Protein AF-A0A944C482-F1 (afdb_monomer_lite)

Sequence (317 aa):
MDSELNNENGLTSPEGTTEHTPKKRKTALVVGIIVVVVLLLIGGGAGFVVLKNSQNEGEQELFESLEGNENPEDYQAFLEKYPDGDYAPLVQKKLQALQDALEDWNRIALSERASDFEKFKELHPDYAGFAHRCDLKIDSLDFVTAQKAGTPEAFAAYLQKHPEGRYASEASIAESTVKEAEVTPELKEEIIGVLNTFFSGFQERDQEMICSNITPNMTRFLGQTNVSKAKVLSTIEGMFTEDIEAVRFVVGRDAEVECVPAAEKAEGEKEYKVTFTVDQYIERNNEGKTFSTYKGEAFLTAAMLIRSLTMQELSRK

Structure (mmCIF, N/CA/C/O backbone):
data_AF-A0A944C482-F1
#
_entry.id   AF-A0A944C482-F1
#
loop_
_atom_site.group_PDB
_atom_site.id
_atom_site.type_symbol
_atom_site.label_atom_id
_atom_site.label_alt_id
_atom_site.label_comp_id
_atom_site.label_asym_id
_atom_site.label_entity_id
_atom_site.label_seq_id
_atom_site.pdbx_PDB_ins_code
_atom_site.Cartn_x
_atom_site.Cartn_y
_atom_site.Cartn_z
_atom_site.occupancy
_atom_site.B_iso_or_equiv
_atom_site.auth_seq_id
_atom_site.auth_comp_id
_atom_site.auth_asym_id
_atom_site.auth_atom_id
_atom_site.pdbx_PDB_model_num
ATOM 1 N N . MET A 1 1 ? 76.068 26.015 0.176 1.00 38.31 1 MET A N 1
ATOM 2 C CA . MET A 1 1 ? 77.090 25.133 -0.400 1.00 38.31 1 MET A CA 1
ATOM 3 C C . MET A 1 1 ? 76.557 24.558 -1.687 1.00 38.31 1 MET A C 1
ATOM 5 O O . MET A 1 1 ? 75.953 23.499 -1.664 1.00 38.31 1 MET A O 1
ATOM 9 N N . ASP A 1 2 ? 76.685 25.174 -2.843 1.00 35.16 2 ASP A N 1
ATOM 10 C CA . ASP A 1 2 ? 77.104 26.501 -3.309 1.00 35.16 2 ASP A CA 1
ATOM 11 C C . ASP A 1 2 ? 76.865 26.385 -4.831 1.00 35.16 2 ASP A C 1
ATOM 13 O O . ASP A 1 2 ? 76.999 25.295 -5.387 1.00 35.16 2 ASP A O 1
ATOM 17 N N . SER A 1 3 ? 76.196 27.362 -5.441 1.00 30.45 3 SER A N 1
ATOM 18 C CA . SER A 1 3 ? 76.851 28.312 -6.358 1.00 30.45 3 SER A CA 1
ATOM 19 C C . SER A 1 3 ? 77.237 27.653 -7.689 1.00 30.45 3 SER A C 1
ATOM 21 O O . SER A 1 3 ? 78.027 26.723 -7.731 1.00 30.45 3 SER A O 1
ATOM 23 N N . GLU A 1 4 ? 76.591 27.993 -8.800 1.00 33.84 4 GLU A N 1
ATOM 24 C CA . GLU A 1 4 ? 76.957 29.088 -9.724 1.00 33.84 4 GLU A CA 1
ATOM 25 C C . GLU A 1 4 ? 77.261 28.417 -11.081 1.00 33.84 4 GLU A C 1
ATOM 27 O O . GLU A 1 4 ? 77.914 27.384 -11.133 1.00 33.84 4 GLU A O 1
ATOM 32 N N . LEU A 1 5 ? 76.514 28.728 -12.144 1.00 30.61 5 LEU A N 1
ATOM 33 C CA . LEU A 1 5 ? 76.733 29.829 -13.093 1.00 30.61 5 LEU A CA 1
ATOM 34 C C . LEU A 1 5 ? 77.987 29.679 -13.971 1.00 30.61 5 LEU A C 1
ATOM 36 O O . LEU A 1 5 ? 79.067 29.338 -13.508 1.00 30.61 5 LEU A O 1
ATOM 40 N N . ASN A 1 6 ? 77.785 30.113 -15.221 1.00 29.75 6 ASN A N 1
ATOM 41 C CA . ASN A 1 6 ? 78.760 30.486 -16.252 1.00 29.75 6 ASN A CA 1
ATOM 42 C C . ASN A 1 6 ? 79.252 29.329 -17.147 1.00 29.75 6 ASN A C 1
ATOM 44 O O . ASN A 1 6 ? 79.939 28.423 -16.698 1.00 29.75 6 ASN A O 1
ATOM 48 N N . ASN A 1 7 ? 78.819 29.193 -18.409 1.00 33.75 7 ASN A N 1
ATOM 49 C CA . ASN A 1 7 ? 78.979 30.094 -19.565 1.00 33.75 7 ASN A CA 1
ATOM 50 C C . ASN A 1 7 ? 80.415 30.607 -19.720 1.00 33.75 7 ASN A C 1
ATOM 52 O O . ASN A 1 7 ? 80.848 31.387 -18.891 1.00 33.75 7 ASN A O 1
ATOM 56 N N . GLU A 1 8 ? 81.096 30.229 -20.805 1.00 31.11 8 GLU A N 1
ATOM 57 C CA . GLU A 1 8 ? 81.840 31.168 -21.655 1.00 31.11 8 GLU A CA 1
ATOM 58 C C . GLU A 1 8 ? 82.369 30.487 -22.933 1.00 31.11 8 GLU A C 1
ATOM 60 O O . GLU A 1 8 ? 83.049 29.467 -22.889 1.00 31.11 8 GLU A O 1
ATOM 65 N N . ASN A 1 9 ? 81.988 31.085 -24.067 1.00 29.03 9 ASN A N 1
ATOM 66 C CA . ASN A 1 9 ? 82.816 31.548 -25.190 1.00 29.03 9 ASN A CA 1
ATOM 67 C C . ASN A 1 9 ? 84.025 30.723 -25.674 1.00 29.03 9 ASN A C 1
ATOM 69 O O . ASN A 1 9 ? 84.955 30.432 -24.931 1.00 29.03 9 ASN A O 1
ATOM 73 N N . GLY A 1 10 ? 84.123 30.557 -27.000 1.00 27.75 10 GLY A N 1
ATOM 74 C CA . GLY A 1 10 ? 85.387 30.178 -27.641 1.00 27.75 10 GLY A CA 1
ATOM 75 C C . GLY A 1 10 ? 85.328 30.002 -29.157 1.00 27.75 10 GLY A C 1
ATOM 76 O O . GLY A 1 10 ? 85.277 28.884 -29.651 1.00 27.75 10 GLY A O 1
ATOM 77 N N . LEU A 1 11 ? 85.349 31.122 -29.880 1.00 28.94 11 LEU A N 1
ATOM 78 C CA . LEU A 1 11 ? 85.574 31.258 -31.325 1.00 28.94 11 LEU A CA 1
ATOM 79 C C . LEU A 1 11 ? 86.992 30.790 -31.724 1.00 28.94 11 LEU A C 1
ATOM 81 O O . LEU A 1 11 ? 87.933 31.215 -31.063 1.00 28.94 11 LEU A O 1
ATOM 85 N N . THR A 1 12 ? 87.169 30.112 -32.868 1.00 31.92 12 THR A N 1
ATOM 86 C CA . THR A 1 12 ? 88.339 30.312 -33.759 1.00 31.92 12 THR A CA 1
ATOM 87 C C . THR A 1 12 ? 88.016 29.997 -35.232 1.00 31.92 12 THR A C 1
ATOM 89 O O . THR A 1 12 ? 87.652 28.881 -35.594 1.00 31.92 12 THR A O 1
ATOM 92 N N . SER A 1 13 ? 88.186 31.014 -36.087 1.00 30.33 13 SER A N 1
ATOM 93 C CA . SER A 1 13 ? 88.554 30.892 -37.514 1.00 30.33 13 SER A CA 1
ATOM 94 C C . SER A 1 13 ? 90.076 30.678 -37.647 1.00 30.33 13 SER A C 1
ATOM 96 O O . SER A 1 13 ? 90.786 30.779 -36.643 1.00 30.33 13 SER A O 1
ATOM 98 N N . PRO A 1 14 ? 90.602 30.402 -38.857 1.00 40.03 14 PRO A N 1
ATOM 99 C CA . PRO A 1 14 ? 91.193 31.480 -39.685 1.00 40.03 14 PRO A CA 1
ATOM 100 C C . PRO A 1 14 ? 90.763 31.381 -41.172 1.00 40.03 14 PRO A C 1
ATOM 102 O O . PRO A 1 14 ? 90.563 30.291 -41.695 1.00 40.03 14 PRO A O 1
ATOM 105 N N . GLU A 1 15 ? 90.327 32.473 -41.810 1.00 28.25 15 GLU A N 1
ATOM 106 C CA . GLU A 1 15 ? 91.095 33.458 -42.618 1.00 28.25 15 GLU A CA 1
ATOM 107 C C . GLU A 1 15 ? 91.590 32.980 -44.003 1.00 28.25 15 GLU A C 1
ATOM 109 O O . GLU A 1 15 ? 92.273 31.968 -44.121 1.00 28.25 15 GLU A O 1
ATOM 114 N N . GLY A 1 16 ? 91.270 33.769 -45.051 1.00 27.95 16 GLY A N 1
ATOM 115 C CA . GLY A 1 16 ? 91.735 33.555 -46.436 1.00 27.95 16 GLY A CA 1
ATOM 116 C C . GLY A 1 16 ? 91.038 34.347 -47.575 1.00 27.95 16 GLY A C 1
ATOM 117 O O . GLY A 1 16 ? 90.651 33.756 -48.571 1.00 27.95 16 GLY A O 1
ATOM 118 N N . THR A 1 17 ? 90.825 35.652 -47.382 1.00 28.86 17 THR A N 1
ATOM 119 C CA . THR A 1 17 ? 90.724 36.849 -48.275 1.00 28.86 17 THR A CA 1
ATOM 120 C C . THR A 1 17 ? 90.723 36.746 -49.842 1.00 28.86 17 THR A C 1
ATOM 122 O O . THR A 1 17 ? 91.716 36.329 -50.422 1.00 28.86 17 THR A O 1
ATOM 125 N N . THR A 1 18 ? 89.623 37.245 -50.475 1.00 28.48 18 THR A N 1
ATOM 126 C CA . THR A 1 18 ? 89.410 38.142 -51.686 1.00 28.48 18 THR A CA 1
ATOM 127 C C . THR A 1 18 ? 90.202 37.952 -53.018 1.00 28.48 18 THR A C 1
ATOM 129 O O . THR A 1 18 ? 91.372 37.620 -52.971 1.00 28.48 18 THR A O 1
ATOM 132 N N . GLU A 1 19 ? 89.763 38.254 -54.263 1.00 28.77 19 GLU A N 1
ATOM 133 C CA . GLU A 1 19 ? 88.623 38.991 -54.865 1.00 28.77 19 GLU A CA 1
ATOM 134 C C . GLU A 1 19 ? 88.557 38.827 -56.425 1.00 28.77 19 GLU A C 1
ATOM 136 O O . GLU A 1 19 ? 89.539 38.450 -57.059 1.00 28.77 19 GLU A O 1
ATOM 141 N N . HIS A 1 20 ? 87.423 39.266 -57.012 1.00 30.06 20 HIS A N 1
ATOM 142 C CA . HIS A 1 20 ? 87.161 39.803 -58.378 1.00 30.06 20 HIS A CA 1
ATOM 143 C C . HIS A 1 20 ? 86.673 38.937 -59.587 1.00 30.06 20 HIS A C 1
ATOM 145 O O . HIS A 1 20 ? 87.413 38.313 -60.337 1.00 30.06 20 HIS A O 1
ATOM 151 N N . THR A 1 21 ? 85.358 39.098 -59.817 1.00 32.09 21 THR A N 1
ATOM 152 C CA . THR A 1 21 ? 84.438 39.038 -60.994 1.00 32.09 21 THR A CA 1
ATOM 153 C C . THR A 1 21 ? 84.934 39.561 -62.374 1.00 32.09 21 THR A C 1
ATOM 155 O O . THR A 1 21 ? 85.864 40.363 -62.362 1.00 32.09 21 THR A O 1
ATOM 158 N N . PRO A 1 22 ? 84.274 39.275 -63.553 1.00 37.25 22 PRO A N 1
ATOM 159 C CA . PRO A 1 22 ? 82.852 39.640 -63.817 1.00 37.25 22 PRO A CA 1
ATOM 160 C C . PRO A 1 22 ? 81.949 38.827 -64.810 1.00 37.25 22 PRO A C 1
ATOM 162 O O . PRO A 1 22 ? 82.394 38.271 -65.802 1.00 37.25 22 PRO A O 1
ATOM 165 N N . LYS A 1 23 ? 80.619 38.999 -64.592 1.00 31.19 23 LYS A N 1
ATOM 166 C CA . LYS A 1 23 ? 79.469 39.212 -65.539 1.00 31.19 23 LYS A CA 1
ATOM 167 C C . LYS A 1 23 ? 78.579 38.057 -66.112 1.00 31.19 23 LYS A C 1
ATOM 169 O O . LYS A 1 23 ? 78.951 37.416 -67.079 1.00 31.19 23 LYS A O 1
ATOM 174 N N . LYS A 1 24 ? 77.289 38.083 -65.663 1.00 30.81 24 LYS A N 1
ATOM 175 C CA . LYS A 1 24 ? 75.948 37.913 -66.350 1.00 30.81 24 LYS A CA 1
ATOM 176 C C . LYS A 1 24 ? 75.587 36.551 -67.021 1.00 30.81 24 LYS A C 1
ATOM 178 O O . LYS A 1 24 ? 76.432 35.988 -67.681 1.00 30.81 24 LYS A O 1
ATOM 183 N N . ARG A 1 25 ? 74.349 35.993 -67.041 1.00 33.88 25 ARG A N 1
ATOM 184 C CA . ARG A 1 25 ? 72.942 36.365 -66.679 1.00 33.88 25 ARG A CA 1
ATOM 185 C C . ARG A 1 25 ? 72.037 35.076 -66.693 1.00 33.88 25 ARG A C 1
ATOM 187 O O . ARG A 1 25 ? 72.392 34.124 -67.371 1.00 33.88 25 ARG A O 1
ATOM 194 N N . LYS A 1 26 ? 70.885 35.072 -65.986 1.00 40.78 26 LYS A N 1
ATOM 195 C CA . LYS A 1 26 ? 69.822 34.010 -65.846 1.00 40.78 26 LYS A CA 1
ATOM 196 C C . LYS A 1 26 ? 69.075 33.710 -67.182 1.00 40.78 26 LYS A C 1
ATOM 198 O O . LYS A 1 26 ? 69.064 34.623 -68.000 1.00 40.78 26 LYS A O 1
ATOM 203 N N . TH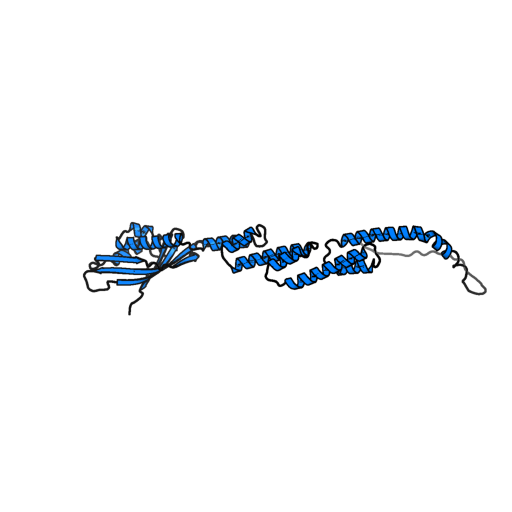R A 1 27 ? 68.499 32.532 -67.519 1.00 32.81 27 THR A N 1
ATOM 204 C CA . THR A 1 27 ? 67.296 31.774 -67.017 1.00 32.81 27 THR A CA 1
ATOM 205 C C . THR A 1 27 ? 67.150 30.453 -67.838 1.00 32.81 27 THR A C 1
ATOM 207 O O . THR A 1 27 ? 67.378 30.510 -69.039 1.00 32.81 27 THR A O 1
ATOM 210 N N . ALA A 1 28 ? 66.984 29.237 -67.289 1.00 37.00 28 ALA A N 1
ATOM 211 C CA . ALA A 1 28 ? 65.768 28.519 -66.828 1.00 37.00 28 ALA A CA 1
ATOM 212 C C . ALA A 1 28 ? 64.745 28.036 -67.906 1.00 37.00 28 ALA A C 1
ATOM 214 O O . ALA A 1 28 ? 64.202 28.857 -68.637 1.00 37.00 28 ALA A O 1
ATOM 215 N N . LEU A 1 29 ? 64.408 26.727 -67.826 1.00 39.75 29 LEU A N 1
ATOM 216 C CA . LEU A 1 29 ? 63.211 25.980 -68.303 1.00 39.75 29 LEU A CA 1
ATOM 217 C C . LEU A 1 29 ? 63.304 25.163 -69.629 1.00 39.75 29 LEU A C 1
ATOM 219 O O . LEU A 1 29 ? 63.869 25.634 -70.605 1.00 39.75 29 LEU A O 1
ATOM 223 N N . VAL A 1 30 ? 62.657 23.972 -69.645 1.00 42.62 30 VAL A N 1
ATOM 224 C CA . VAL A 1 30 ? 62.280 23.065 -70.784 1.00 42.62 30 VAL A CA 1
ATOM 225 C C . VAL A 1 30 ? 62.908 21.638 -70.867 1.00 4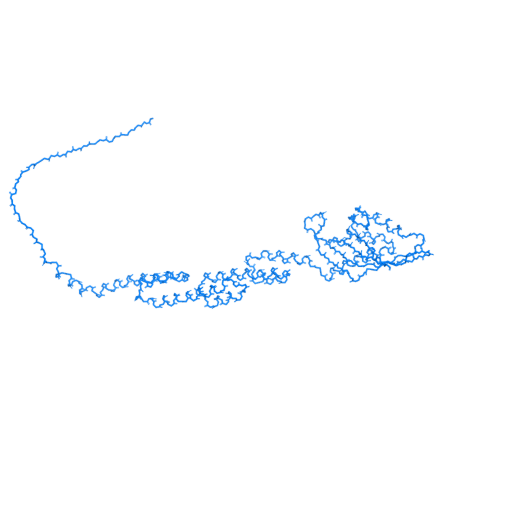2.62 30 VAL A C 1
ATOM 227 O O . VAL A 1 30 ? 62.926 21.038 -71.930 1.00 42.62 30 VAL A O 1
ATOM 230 N N . VAL A 1 31 ? 63.316 20.972 -69.771 1.00 41.03 31 VAL A N 1
ATOM 231 C CA . VAL A 1 31 ? 63.625 19.499 -69.833 1.00 41.03 31 VAL A CA 1
ATOM 232 C C . VAL A 1 31 ? 62.807 18.624 -68.858 1.00 41.03 31 VAL A C 1
ATOM 234 O O . VAL A 1 31 ? 62.871 17.401 -68.889 1.00 41.03 31 VAL A O 1
ATOM 237 N N . GLY A 1 32 ? 61.921 19.209 -68.051 1.00 43.03 32 GLY A N 1
ATOM 238 C CA . GLY A 1 32 ? 61.171 18.486 -67.010 1.00 43.03 32 GLY A CA 1
ATOM 239 C C . GLY A 1 32 ? 59.783 17.939 -67.379 1.00 43.03 32 GLY A C 1
ATOM 240 O O . GLY A 1 32 ? 58.952 17.883 -66.483 1.00 43.03 32 GLY A O 1
ATOM 241 N N . ILE A 1 33 ? 59.474 17.598 -68.642 1.00 45.56 33 ILE A N 1
ATOM 242 C CA . ILE A 1 33 ? 58.101 17.163 -69.027 1.00 45.56 33 ILE A CA 1
ATOM 243 C C . ILE A 1 33 ? 58.011 15.756 -69.660 1.00 45.56 33 ILE A C 1
ATOM 245 O O . ILE A 1 33 ? 56.928 15.183 -69.693 1.00 45.56 33 ILE A O 1
ATOM 249 N N . ILE A 1 34 ? 59.106 15.104 -70.070 1.00 42.94 34 ILE A N 1
ATOM 250 C CA . ILE A 1 34 ? 58.994 13.819 -70.808 1.00 42.94 34 ILE A CA 1
ATOM 251 C C . ILE A 1 34 ? 59.127 12.561 -69.917 1.00 42.94 34 ILE A C 1
ATOM 253 O O . ILE A 1 34 ? 58.683 11.486 -70.309 1.00 42.94 34 ILE A O 1
ATOM 257 N N . VAL A 1 35 ? 59.615 12.667 -68.674 1.00 42.31 35 VAL A N 1
ATOM 258 C CA . VAL A 1 35 ? 59.777 11.492 -67.777 1.00 42.31 35 VAL A CA 1
ATOM 259 C C . VAL A 1 35 ? 58.528 11.195 -66.925 1.00 42.31 35 VAL A C 1
ATOM 261 O O . VAL A 1 35 ? 58.342 10.068 -66.474 1.00 42.31 35 VAL A O 1
ATOM 264 N N . VAL A 1 36 ? 57.609 12.153 -66.765 1.00 44.81 36 VAL A N 1
ATOM 265 C CA . VAL A 1 36 ? 56.400 11.975 -65.931 1.00 44.81 36 VAL A CA 1
ATOM 266 C C . VAL A 1 36 ? 55.279 11.231 -66.673 1.00 44.81 36 VAL A C 1
ATOM 268 O O . VAL A 1 36 ? 54.527 10.487 -66.055 1.00 44.81 36 VAL A O 1
ATOM 271 N N . VAL A 1 37 ? 55.195 11.327 -68.004 1.00 47.72 37 VAL A N 1
ATOM 272 C CA . VAL A 1 37 ? 54.088 10.713 -68.769 1.00 47.72 37 VAL A CA 1
ATOM 273 C C . VAL A 1 37 ? 54.299 9.211 -69.028 1.00 47.72 37 VAL A C 1
ATOM 275 O O . VAL A 1 37 ? 53.329 8.468 -69.113 1.00 47.72 37 VAL A O 1
ATOM 278 N N . VAL A 1 38 ? 55.543 8.716 -69.067 1.00 44.72 38 VAL A N 1
ATOM 279 C CA . VAL A 1 38 ? 55.820 7.282 -69.315 1.00 44.72 38 VAL A CA 1
ATOM 280 C C . VAL A 1 38 ? 55.780 6.442 -68.025 1.00 44.72 38 VAL A C 1
ATOM 282 O O . VAL A 1 38 ? 55.405 5.273 -68.076 1.00 44.72 38 VAL A O 1
ATOM 285 N N . LEU A 1 39 ? 56.044 7.036 -66.852 1.00 40.38 39 LEU A N 1
ATOM 286 C CA . LEU A 1 39 ? 55.850 6.370 -65.550 1.00 40.38 39 LEU A CA 1
ATOM 287 C C . LEU A 1 39 ? 54.377 6.354 -65.092 1.00 40.38 39 LEU A C 1
ATOM 289 O O . LEU A 1 39 ? 53.975 5.432 -64.384 1.00 40.38 39 LEU A O 1
ATOM 293 N N . LEU A 1 40 ? 53.550 7.301 -65.554 1.00 46.34 40 LEU A N 1
ATOM 294 C CA . LEU A 1 40 ? 52.104 7.321 -65.285 1.00 46.34 40 LEU A CA 1
ATOM 295 C C . LEU A 1 40 ? 51.299 6.300 -66.111 1.00 46.34 40 LEU A C 1
ATOM 297 O O . LEU A 1 40 ? 50.198 5.937 -65.707 1.00 46.34 40 LEU A O 1
ATOM 301 N N . LEU A 1 41 ? 51.832 5.791 -67.229 1.00 45.03 41 LEU A N 1
ATOM 302 C CA . LEU A 1 41 ? 51.102 4.859 -68.105 1.00 45.03 41 LEU A CA 1
ATOM 303 C C . LEU A 1 41 ? 51.357 3.369 -67.815 1.00 45.03 41 LEU A C 1
ATOM 305 O O . LEU A 1 41 ? 50.570 2.535 -68.250 1.00 45.03 41 LEU A O 1
ATOM 309 N N . ILE A 1 42 ? 52.395 3.019 -67.047 1.00 43.31 42 ILE A N 1
ATOM 310 C CA . ILE A 1 42 ? 52.680 1.621 -66.651 1.00 43.31 42 ILE A CA 1
ATOM 311 C C . ILE A 1 42 ? 52.322 1.364 -65.169 1.00 43.31 42 ILE A C 1
ATOM 313 O O . ILE A 1 42 ? 52.015 0.235 -64.794 1.00 43.31 42 ILE A O 1
ATOM 317 N N . GLY A 1 43 ? 52.245 2.407 -64.330 1.00 41.91 43 GLY A N 1
ATOM 318 C CA . GLY A 1 43 ? 51.809 2.314 -62.926 1.00 41.91 43 GLY A CA 1
ATOM 319 C C . GLY A 1 43 ? 50.294 2.415 -62.682 1.00 41.91 43 GLY A C 1
ATOM 320 O O . GLY A 1 43 ? 49.853 2.228 -61.551 1.00 41.91 43 GLY A O 1
ATOM 321 N N . GLY A 1 44 ? 49.484 2.697 -63.709 1.00 40.03 44 GLY A N 1
ATOM 322 C CA . GLY A 1 44 ? 48.049 2.984 -63.556 1.00 40.03 44 GLY A CA 1
ATOM 323 C C . GLY A 1 44 ? 47.160 1.775 -63.237 1.00 40.03 44 GLY A C 1
ATOM 324 O O . GLY A 1 44 ? 46.091 1.950 -62.671 1.00 40.03 44 GLY A O 1
ATOM 325 N N . GLY A 1 45 ? 47.592 0.548 -63.549 1.00 41.69 45 GLY A N 1
ATOM 326 C CA . GLY A 1 45 ? 46.817 -0.669 -63.256 1.00 41.69 45 GLY A CA 1
ATOM 327 C C . GLY A 1 45 ? 47.118 -1.266 -61.878 1.00 41.69 45 GLY A C 1
ATOM 328 O O . GLY A 1 45 ? 46.206 -1.548 -61.111 1.00 41.69 45 GLY A O 1
ATOM 329 N N . ALA A 1 46 ? 48.398 -1.419 -61.528 1.00 38.69 46 ALA A N 1
ATOM 330 C CA . ALA A 1 46 ? 48.808 -2.014 -60.251 1.00 38.69 46 ALA A CA 1
ATOM 331 C C . ALA A 1 46 ? 48.822 -1.002 -59.089 1.00 38.69 46 ALA A C 1
ATOM 333 O O . ALA A 1 46 ? 48.511 -1.372 -57.962 1.00 38.69 46 ALA A O 1
ATOM 334 N N . GLY A 1 47 ? 49.118 0.279 -59.351 1.00 42.09 47 GLY A N 1
ATOM 335 C CA . GLY A 1 47 ? 49.018 1.349 -58.352 1.00 42.09 47 GLY A CA 1
ATOM 336 C C . GLY A 1 47 ? 47.571 1.685 -57.995 1.00 42.09 47 GLY A C 1
ATOM 337 O O . GLY A 1 47 ? 47.288 1.938 -56.831 1.00 42.09 47 GLY A O 1
ATOM 338 N N . PHE A 1 48 ? 46.646 1.593 -58.961 1.00 45.59 48 PHE A N 1
ATOM 339 C CA . PHE A 1 48 ? 45.209 1.654 -58.687 1.00 45.59 48 PHE A CA 1
ATOM 340 C C . PHE A 1 48 ? 44.773 0.478 -57.819 1.00 45.59 48 PHE A C 1
ATOM 342 O O . PHE A 1 48 ? 44.056 0.703 -56.866 1.00 45.59 48 PHE A O 1
ATOM 349 N N . VAL A 1 49 ? 45.255 -0.747 -58.061 1.00 44.66 49 VAL A N 1
ATOM 350 C CA . VAL A 1 49 ? 44.918 -1.906 -57.214 1.00 44.66 49 VAL A CA 1
ATOM 351 C C . VAL A 1 49 ? 45.523 -1.803 -55.809 1.00 44.66 49 VAL A C 1
ATOM 353 O O . VAL A 1 49 ? 44.849 -2.159 -54.859 1.00 44.66 49 VAL A O 1
ATOM 356 N N . VAL A 1 50 ? 46.739 -1.277 -55.627 1.00 45.75 50 VAL A N 1
ATOM 357 C CA . VAL A 1 50 ? 47.336 -1.121 -54.283 1.00 45.75 50 VAL A CA 1
ATOM 358 C C . VAL A 1 50 ? 46.739 0.070 -53.514 1.00 45.75 50 VAL A C 1
ATOM 360 O O . VAL A 1 50 ? 46.443 -0.079 -52.335 1.00 45.75 50 VAL A O 1
ATOM 363 N N . LEU A 1 51 ? 46.481 1.217 -54.161 1.00 50.00 51 LEU A N 1
ATOM 364 C CA . LEU A 1 51 ? 45.753 2.339 -53.539 1.00 50.00 51 LEU A CA 1
ATOM 365 C C . LEU A 1 51 ? 44.289 1.984 -53.259 1.00 50.00 51 LEU A C 1
ATOM 367 O O . LEU A 1 51 ? 43.787 2.337 -52.198 1.00 50.00 51 LEU A O 1
ATOM 371 N N . LYS A 1 52 ? 43.628 1.259 -54.169 1.00 53.38 52 LYS A N 1
ATOM 372 C CA . LYS A 1 52 ? 42.268 0.743 -53.979 1.00 53.38 52 LYS A CA 1
ATOM 373 C C . LYS A 1 52 ? 42.226 -0.327 -52.892 1.00 53.38 52 LYS A C 1
ATOM 375 O O . LYS A 1 52 ? 41.328 -0.287 -52.076 1.00 53.38 52 LYS A O 1
ATOM 380 N N . ASN A 1 53 ? 43.212 -1.222 -52.798 1.00 53.09 53 ASN A N 1
ATOM 381 C CA . ASN A 1 53 ? 43.258 -2.212 -51.718 1.00 53.09 53 ASN A CA 1
ATOM 382 C C . ASN A 1 53 ? 43.490 -1.559 -50.346 1.00 53.09 53 ASN A C 1
ATOM 384 O O . ASN A 1 53 ? 42.785 -1.903 -49.408 1.00 53.09 53 ASN A O 1
ATOM 388 N N . SER A 1 54 ? 44.398 -0.581 -50.220 1.00 56.19 54 SER A N 1
ATOM 389 C CA . SER A 1 54 ? 44.577 0.160 -48.958 1.00 56.19 54 SER A CA 1
ATOM 390 C C . SER A 1 54 ? 43.395 1.079 -48.618 1.00 56.19 54 SER A C 1
ATOM 392 O O . SER A 1 54 ? 43.113 1.302 -47.443 1.00 56.19 54 SER A O 1
ATOM 394 N N . GLN A 1 55 ? 42.691 1.624 -49.619 1.00 59.28 55 GLN A N 1
ATOM 395 C CA . GLN A 1 55 ? 41.428 2.340 -49.403 1.00 59.28 55 GLN A CA 1
ATOM 396 C C . GLN A 1 55 ? 40.306 1.398 -48.961 1.00 59.28 55 GLN A C 1
ATOM 398 O O . GLN A 1 55 ? 39.600 1.751 -48.025 1.00 59.28 55 GLN A O 1
ATOM 403 N N . ASN A 1 56 ? 40.190 0.215 -49.569 1.00 65.50 56 ASN A N 1
ATOM 404 C CA . ASN A 1 56 ? 39.178 -0.786 -49.239 1.00 65.50 56 ASN A CA 1
ATOM 405 C C . ASN A 1 56 ? 39.390 -1.378 -47.832 1.00 65.50 56 ASN A C 1
ATOM 407 O O . ASN A 1 56 ? 38.413 -1.572 -47.117 1.00 65.50 56 ASN A O 1
ATOM 411 N N . GLU A 1 57 ? 40.639 -1.610 -47.403 1.00 70.12 57 GLU A N 1
ATOM 412 C CA . GLU A 1 57 ? 40.946 -2.039 -46.025 1.00 70.12 57 GLU A CA 1
ATOM 413 C C . GLU A 1 57 ? 40.515 -0.974 -44.999 1.00 70.12 57 GLU A C 1
ATOM 415 O O . GLU A 1 57 ? 39.811 -1.285 -44.042 1.00 70.12 57 GLU A O 1
ATOM 420 N N . GLY A 1 58 ? 40.835 0.305 -45.235 1.00 81.81 58 GLY A N 1
ATOM 421 C CA . GLY A 1 58 ? 40.413 1.393 -44.342 1.00 81.81 58 GLY A CA 1
ATOM 422 C C . GLY A 1 58 ? 38.917 1.737 -44.411 1.00 81.81 58 GLY A C 1
ATOM 423 O O . GLY A 1 58 ? 38.352 2.215 -43.430 1.00 81.81 58 GLY A O 1
ATOM 424 N N . GLU A 1 59 ? 38.268 1.521 -45.559 1.00 88.00 59 GLU A N 1
ATOM 425 C CA . GLU A 1 59 ? 36.817 1.674 -45.729 1.00 88.00 59 GLU A CA 1
ATOM 426 C C . GLU A 1 59 ? 36.066 0.604 -44.933 1.00 88.00 59 GLU A C 1
ATOM 428 O O . GLU A 1 59 ? 35.122 0.931 -44.215 1.00 88.00 59 GLU A O 1
ATOM 433 N N . GLN A 1 60 ? 36.513 -0.653 -45.005 1.00 89.00 60 GLN A N 1
ATOM 434 C CA . GLN A 1 60 ? 35.917 -1.755 -44.256 1.00 89.00 60 GLN A CA 1
ATOM 435 C C . GLN A 1 60 ? 36.041 -1.539 -42.742 1.00 89.00 60 GLN A C 1
ATOM 437 O O . GLN A 1 60 ? 35.041 -1.647 -42.039 1.00 89.00 60 GLN A O 1
ATOM 442 N N . GLU A 1 61 ? 37.225 -1.176 -42.238 1.00 87.25 61 GLU A N 1
ATOM 443 C CA . GLU A 1 61 ? 37.427 -0.901 -40.805 1.00 87.25 61 GLU A CA 1
ATOM 444 C C . GLU A 1 61 ? 36.510 0.226 -40.297 1.00 87.25 61 GLU A C 1
ATOM 446 O O . GLU A 1 61 ? 35.899 0.120 -39.231 1.00 87.25 61 GLU A O 1
ATOM 451 N N . LEU A 1 62 ? 36.369 1.307 -41.072 1.00 87.12 62 LEU A N 1
ATOM 452 C CA . LEU A 1 62 ? 35.473 2.408 -40.718 1.00 87.12 62 LEU A CA 1
ATOM 453 C C . LEU A 1 62 ? 34.002 2.001 -40.810 1.00 87.12 62 LEU A C 1
ATOM 455 O O . LEU A 1 62 ? 33.216 2.398 -39.954 1.00 87.12 62 LEU A O 1
ATOM 459 N N . PHE A 1 63 ? 33.630 1.186 -41.793 1.00 90.56 63 PHE A N 1
ATOM 460 C CA . PHE A 1 63 ? 32.280 0.646 -41.912 1.00 90.56 63 PHE A CA 1
ATOM 461 C C . PHE A 1 63 ? 31.919 -0.248 -40.717 1.00 90.56 63 PHE A C 1
ATOM 463 O O . PHE A 1 63 ? 30.833 -0.108 -40.154 1.00 90.56 63 PHE A O 1
ATOM 470 N N . GLU A 1 64 ? 32.832 -1.126 -40.300 1.00 89.62 64 GLU A N 1
ATOM 471 C CA . GLU A 1 64 ? 32.672 -1.973 -39.113 1.00 89.62 64 GLU A CA 1
ATOM 472 C C . GLU A 1 64 ? 32.540 -1.124 -37.839 1.00 89.62 64 GLU A C 1
ATOM 474 O O . GLU A 1 64 ? 31.702 -1.414 -36.989 1.00 89.62 64 GLU A O 1
ATOM 479 N N . SER A 1 65 ? 33.265 -0.002 -37.738 1.00 87.75 65 SER A N 1
ATOM 480 C CA . SER A 1 65 ? 33.143 0.923 -36.599 1.00 87.75 65 SER A CA 1
ATOM 481 C C . SER A 1 65 ? 31.786 1.641 -36.499 1.00 87.75 65 SER A C 1
ATOM 483 O O . SER A 1 65 ? 31.441 2.157 -35.436 1.00 87.75 65 SER A O 1
ATOM 485 N N . LEU A 1 66 ? 31.001 1.672 -37.585 1.00 87.38 66 LEU A N 1
ATOM 486 C CA . LEU A 1 66 ? 29.643 2.228 -37.586 1.00 87.38 66 LEU A CA 1
ATOM 487 C C . LEU A 1 66 ? 28.595 1.233 -37.065 1.00 87.38 66 LEU A C 1
ATOM 489 O O . LEU A 1 66 ? 27.421 1.582 -36.948 1.00 87.38 66 LEU A O 1
ATOM 493 N N . GLU A 1 67 ? 28.958 -0.017 -36.775 1.00 84.25 67 GLU A N 1
ATOM 494 C CA . GLU A 1 67 ? 28.012 -0.990 -36.236 1.00 84.25 67 GLU A CA 1
ATOM 495 C C . GLU A 1 67 ? 27.486 -0.557 -34.857 1.00 84.25 67 GLU A C 1
ATOM 497 O O . GLU A 1 67 ? 28.248 -0.305 -33.927 1.00 84.25 67 GLU A O 1
ATOM 502 N N . GLY A 1 68 ? 26.160 -0.422 -34.733 1.00 76.19 68 GLY A N 1
ATOM 503 C CA . GLY A 1 68 ? 25.515 0.064 -33.510 1.00 76.19 68 GLY A CA 1
ATOM 504 C C . GLY A 1 68 ? 25.769 1.544 -33.190 1.00 76.19 68 GLY A C 1
ATOM 505 O O . GLY A 1 68 ? 25.394 1.993 -32.108 1.00 76.19 68 GLY A O 1
ATOM 506 N N . ASN A 1 69 ? 26.388 2.310 -34.098 1.00 85.12 69 ASN A N 1
ATOM 507 C CA . ASN A 1 69 ? 26.639 3.735 -33.902 1.00 85.12 69 ASN A CA 1
ATOM 508 C C . ASN A 1 69 ? 25.318 4.530 -33.989 1.00 85.12 69 ASN A C 1
ATOM 510 O O . ASN A 1 69 ? 24.563 4.392 -34.954 1.00 85.12 69 ASN A O 1
ATOM 514 N N . GLU A 1 70 ? 25.047 5.362 -32.980 1.00 86.38 70 GLU A N 1
ATOM 515 C CA . GLU A 1 70 ? 23.824 6.170 -32.850 1.00 86.38 70 GLU A CA 1
ATOM 516 C C . GLU A 1 70 ? 24.033 7.661 -33.196 1.00 86.38 70 GLU A C 1
ATOM 518 O O . GLU A 1 70 ? 23.161 8.485 -32.922 1.00 86.38 70 GLU A O 1
ATOM 523 N N . ASN A 1 71 ? 25.179 8.032 -33.777 1.00 90.00 71 ASN A N 1
ATOM 524 C CA . ASN A 1 71 ? 25.524 9.397 -34.166 1.00 90.00 71 ASN A CA 1
ATOM 525 C C . ASN A 1 71 ? 25.437 9.586 -35.695 1.00 90.00 71 ASN A C 1
ATOM 527 O O . ASN A 1 71 ? 26.311 9.105 -36.418 1.00 90.00 71 ASN A O 1
ATOM 531 N N . PRO A 1 72 ? 24.441 10.331 -36.215 1.00 92.12 72 PRO A N 1
ATOM 532 C CA . PRO A 1 72 ? 24.297 10.578 -37.651 1.00 92.12 72 PRO A CA 1
ATOM 533 C C . PRO A 1 72 ? 25.520 11.226 -38.314 1.00 92.12 72 PRO A C 1
ATOM 535 O O . PRO A 1 72 ? 25.765 10.978 -39.495 1.00 92.12 72 PRO A O 1
ATOM 538 N N . GLU A 1 73 ? 26.287 12.037 -37.577 1.00 92.69 73 GLU A N 1
ATOM 539 C CA . GLU A 1 73 ? 27.466 12.733 -38.108 1.00 92.69 73 GLU A CA 1
ATOM 540 C C . GLU A 1 73 ? 28.572 11.753 -38.525 1.00 92.69 73 GLU A C 1
ATOM 542 O O . GLU A 1 73 ? 29.238 11.980 -39.533 1.00 92.69 73 GLU A O 1
ATOM 547 N N . ASP A 1 74 ? 28.720 10.620 -37.832 1.00 90.88 74 ASP A N 1
ATOM 548 C CA . ASP A 1 74 ? 29.757 9.625 -38.142 1.00 90.88 74 ASP A CA 1
ATOM 549 C C . ASP A 1 74 ? 29.478 8.918 -39.480 1.00 90.88 74 ASP A C 1
ATOM 551 O O . ASP A 1 74 ? 30.387 8.662 -40.273 1.00 90.88 74 ASP A O 1
ATOM 555 N N . TYR A 1 75 ? 28.200 8.674 -39.787 1.00 92.50 75 TYR A N 1
ATOM 556 C CA . TYR A 1 75 ? 27.780 8.127 -41.079 1.00 92.50 75 TYR A CA 1
ATOM 557 C C . TYR A 1 75 ? 27.934 9.159 -42.202 1.00 92.50 75 TYR A C 1
ATOM 559 O O . TYR A 1 75 ? 28.330 8.805 -43.312 1.00 92.50 75 TYR A O 1
ATOM 567 N N . GLN A 1 76 ? 27.640 10.435 -41.933 1.00 92.88 76 GLN A N 1
ATOM 568 C CA . GLN A 1 76 ? 27.862 11.514 -42.900 1.00 92.88 76 GLN A CA 1
ATOM 569 C C . GLN A 1 76 ? 29.352 11.670 -43.213 1.00 92.88 76 GLN A C 1
ATOM 571 O O . GLN A 1 76 ? 29.726 11.694 -44.383 1.00 92.88 76 GLN A O 1
ATOM 576 N N . ALA A 1 77 ? 30.208 11.666 -42.188 1.00 92.19 77 ALA A N 1
ATOM 577 C CA . ALA A 1 77 ? 31.657 11.723 -42.344 1.00 92.19 77 ALA A CA 1
ATOM 578 C C . ALA A 1 77 ? 32.203 10.532 -43.152 1.00 92.19 77 ALA A C 1
ATOM 580 O O . ALA A 1 77 ? 33.099 10.704 -43.982 1.00 92.19 77 ALA A O 1
ATOM 581 N N . PHE A 1 78 ? 31.644 9.328 -42.965 1.00 93.00 78 PHE A N 1
ATOM 582 C CA . PHE A 1 78 ? 31.968 8.175 -43.807 1.00 93.00 78 PHE A CA 1
ATOM 583 C C . PHE A 1 78 ? 31.619 8.435 -45.279 1.00 93.00 78 PHE A C 1
ATOM 585 O O . PHE A 1 78 ? 32.462 8.226 -46.150 1.00 93.00 78 PHE A O 1
ATOM 592 N N . LEU A 1 79 ? 30.401 8.909 -45.560 1.00 93.69 79 LEU A N 1
ATOM 593 C CA . LEU A 1 79 ? 29.921 9.165 -46.923 1.00 93.69 79 LEU A CA 1
ATOM 594 C C . LEU A 1 79 ? 30.676 10.312 -47.611 1.00 93.69 79 LEU A C 1
ATOM 596 O O . LEU A 1 79 ? 30.873 10.272 -48.820 1.00 93.69 79 LEU A O 1
ATOM 600 N N . GLU A 1 80 ? 31.142 11.312 -46.863 1.00 92.81 80 GLU A N 1
ATOM 601 C CA . GLU A 1 80 ? 32.011 12.369 -47.394 1.00 92.81 80 GLU A CA 1
ATOM 602 C C . GLU A 1 80 ? 33.406 11.846 -47.756 1.00 92.81 80 GLU A C 1
ATOM 604 O O . GLU A 1 80 ? 34.004 12.280 -48.744 1.00 92.81 80 GLU A O 1
ATOM 609 N N . LYS A 1 81 ? 33.931 10.907 -46.961 1.00 89.31 81 LYS A N 1
ATOM 610 C CA . LYS A 1 81 ? 35.260 10.318 -47.157 1.00 89.31 81 LYS A CA 1
ATOM 611 C C . LYS A 1 81 ? 35.279 9.250 -48.257 1.00 89.31 81 LYS A C 1
ATOM 613 O O . LYS A 1 81 ? 36.271 9.158 -48.981 1.00 89.31 81 LYS A O 1
ATOM 618 N N . TYR A 1 82 ? 34.202 8.477 -48.392 1.00 90.69 82 TYR A N 1
ATOM 619 C CA . TYR A 1 82 ? 34.036 7.395 -49.370 1.00 90.69 82 TYR A CA 1
ATOM 620 C C . TYR A 1 82 ? 32.730 7.559 -50.176 1.00 90.69 82 TYR A C 1
ATOM 622 O O . TYR A 1 82 ? 31.855 6.698 -50.103 1.00 90.69 82 TYR A O 1
ATOM 630 N N . PRO A 1 83 ? 32.568 8.643 -50.961 1.00 89.06 83 PRO A N 1
ATOM 631 C CA . PRO A 1 83 ? 31.305 8.942 -51.651 1.00 89.06 83 PRO A CA 1
ATOM 632 C C . PRO A 1 83 ? 30.922 7.902 -52.714 1.00 89.06 83 PRO A C 1
ATOM 634 O O . PRO A 1 83 ? 29.740 7.637 -52.913 1.00 89.06 83 PRO A O 1
ATOM 637 N N . ASP A 1 84 ? 31.921 7.285 -53.350 1.00 88.94 84 ASP A N 1
ATOM 638 C CA . ASP A 1 84 ? 31.765 6.219 -54.349 1.00 88.94 84 ASP A CA 1
ATOM 639 C C . ASP A 1 84 ? 32.298 4.864 -53.828 1.00 88.94 84 ASP A C 1
ATOM 641 O O . ASP A 1 84 ? 32.708 4.009 -54.615 1.00 88.94 84 ASP A O 1
ATOM 645 N N . GLY A 1 85 ? 32.368 4.697 -52.500 1.00 87.56 85 GLY A N 1
ATOM 646 C CA . GLY A 1 85 ? 32.883 3.491 -51.844 1.00 87.56 85 GLY A CA 1
ATOM 647 C C . GLY A 1 85 ? 31.977 2.268 -52.014 1.00 87.56 85 GLY A C 1
ATOM 648 O O . GLY A 1 85 ? 30.764 2.400 -52.210 1.00 87.56 85 GLY A O 1
ATOM 649 N N . ASP A 1 86 ? 32.554 1.069 -51.897 1.00 90.38 86 ASP A N 1
ATOM 650 C CA . ASP A 1 86 ? 31.816 -0.196 -52.030 1.00 90.38 86 ASP A CA 1
ATOM 651 C C . ASP A 1 86 ? 30.717 -0.320 -50.945 1.00 90.38 86 ASP A C 1
ATOM 653 O O . ASP A 1 86 ? 29.662 -0.920 -51.182 1.00 90.38 86 ASP A O 1
ATOM 657 N N . TYR A 1 87 ? 30.913 0.306 -49.776 1.00 92.06 87 TYR A N 1
ATOM 658 C CA . TYR A 1 87 ? 29.953 0.325 -48.666 1.00 92.06 87 TYR A CA 1
ATOM 659 C C . TYR A 1 87 ? 29.040 1.561 -48.647 1.00 92.06 87 TYR A C 1
ATOM 661 O O . TYR A 1 87 ? 28.078 1.586 -47.872 1.00 92.06 87 TYR A O 1
ATOM 669 N N . ALA A 1 88 ? 29.267 2.569 -49.497 1.00 91.81 88 ALA A N 1
ATOM 670 C CA . ALA A 1 88 ? 28.524 3.835 -49.465 1.00 91.81 88 ALA A CA 1
ATOM 671 C C . ALA A 1 88 ? 26.988 3.665 -49.561 1.00 91.81 88 ALA A C 1
ATOM 673 O O . ALA A 1 88 ? 26.278 4.240 -48.728 1.00 91.81 88 ALA A O 1
ATOM 674 N N . PRO A 1 89 ? 26.428 2.818 -50.456 1.00 94.62 89 PRO A N 1
ATOM 675 C CA . PRO A 1 89 ? 24.979 2.594 -50.504 1.00 94.62 89 PRO A CA 1
ATOM 676 C C . PRO A 1 89 ? 24.418 1.965 -49.218 1.00 94.62 89 PRO A C 1
ATOM 678 O O . PRO A 1 89 ? 23.294 2.262 -48.807 1.00 94.62 89 PRO A O 1
ATOM 681 N N . LEU A 1 90 ? 25.195 1.093 -48.568 1.00 93.38 90 LEU A N 1
ATOM 682 C CA . LEU A 1 90 ? 24.799 0.445 -47.319 1.00 93.38 90 LEU A CA 1
ATOM 683 C C . LEU A 1 90 ? 24.845 1.430 -46.146 1.00 93.38 90 LEU A C 1
ATOM 685 O O . LEU A 1 90 ? 23.910 1.463 -45.348 1.00 93.38 90 LEU A O 1
ATOM 689 N N . VAL A 1 91 ? 25.885 2.264 -46.071 1.00 93.62 91 VAL A N 1
ATOM 690 C CA . VAL A 1 91 ? 26.007 3.327 -45.061 1.00 93.62 91 VAL A CA 1
ATOM 691 C C . VAL A 1 91 ? 24.894 4.360 -45.213 1.00 93.62 91 VAL A C 1
ATOM 693 O O . VAL A 1 91 ? 24.292 4.741 -44.213 1.00 93.62 91 VAL A O 1
ATOM 696 N N . GLN A 1 92 ? 24.532 4.741 -46.441 1.00 95.00 92 GLN A N 1
ATOM 697 C CA . GLN A 1 92 ? 23.400 5.638 -46.687 1.00 95.00 92 GLN A CA 1
ATOM 698 C C . GLN A 1 92 ? 22.078 5.047 -46.175 1.00 95.00 92 GLN A C 1
ATOM 700 O O . GLN A 1 92 ? 21.289 5.747 -45.541 1.00 95.00 92 GLN A O 1
ATOM 705 N N . LYS A 1 93 ? 21.848 3.746 -46.392 1.00 93.81 93 LYS A N 1
ATOM 706 C CA . LYS A 1 93 ? 20.671 3.051 -45.852 1.00 93.81 93 LYS A CA 1
ATOM 707 C C . LYS A 1 93 ? 20.680 3.016 -44.318 1.00 93.81 93 LYS A C 1
ATOM 709 O O . LYS A 1 93 ? 19.633 3.237 -43.714 1.00 93.81 93 LYS A O 1
ATOM 714 N N . LYS A 1 94 ? 21.835 2.757 -43.691 1.00 92.44 94 LYS A N 1
ATOM 715 C CA . LYS A 1 94 ? 21.974 2.774 -42.223 1.00 92.44 94 LYS A CA 1
ATOM 716 C C . LYS A 1 94 ? 21.739 4.168 -41.632 1.00 92.44 94 LYS A C 1
ATOM 718 O O . LYS A 1 94 ? 21.076 4.275 -40.606 1.00 92.44 94 LYS A O 1
ATOM 723 N N . LEU A 1 95 ? 22.223 5.221 -42.293 1.00 93.25 95 LEU A N 1
ATOM 724 C CA . LEU A 1 95 ? 21.971 6.607 -41.895 1.00 93.25 95 LEU A CA 1
ATOM 725 C C . LEU A 1 95 ? 20.476 6.940 -41.944 1.00 93.25 95 LEU A C 1
ATOM 727 O O . LEU A 1 95 ? 19.960 7.510 -40.988 1.00 93.25 95 LEU A O 1
ATOM 731 N N . GLN A 1 96 ? 19.773 6.553 -43.014 1.00 94.06 96 GLN A N 1
ATOM 732 C CA . GLN A 1 96 ? 18.327 6.773 -43.099 1.00 94.06 96 GLN A CA 1
ATOM 733 C C . GLN A 1 96 ? 17.581 6.034 -41.981 1.00 94.06 96 GLN A C 1
ATOM 735 O O . GLN A 1 96 ? 16.757 6.635 -41.304 1.00 94.06 96 GLN A O 1
ATOM 740 N N . ALA A 1 97 ? 17.912 4.762 -41.735 1.00 92.19 97 ALA A N 1
ATOM 741 C CA . ALA A 1 97 ? 17.303 3.996 -40.648 1.00 92.19 97 ALA A CA 1
ATOM 742 C C . ALA A 1 97 ? 17.554 4.638 -39.267 1.00 92.19 97 ALA A C 1
ATOM 744 O O . ALA A 1 97 ? 16.651 4.674 -38.434 1.00 92.19 97 ALA A O 1
ATOM 745 N N . LEU A 1 98 ? 18.745 5.206 -39.042 1.00 93.00 98 LEU A N 1
ATOM 746 C CA . LEU A 1 98 ? 19.073 5.903 -37.796 1.00 93.00 98 LEU A CA 1
ATOM 747 C C . LEU A 1 98 ? 18.267 7.199 -37.656 1.00 93.00 98 LEU A C 1
ATOM 749 O O . LEU A 1 98 ? 17.796 7.518 -36.568 1.00 93.00 98 LEU A O 1
ATOM 753 N N . GLN A 1 99 ? 18.096 7.946 -38.747 1.00 94.06 99 GLN A N 1
ATOM 754 C CA . GLN A 1 99 ? 17.265 9.150 -38.759 1.00 94.06 99 GLN A CA 1
ATOM 755 C C . GLN A 1 99 ? 15.802 8.819 -38.452 1.00 94.06 99 GLN A C 1
ATOM 757 O O . GLN A 1 99 ? 15.211 9.468 -37.590 1.00 94.06 99 GLN A O 1
ATOM 762 N N . ASP A 1 100 ? 15.257 7.769 -39.069 1.00 93.62 100 ASP A N 1
ATOM 763 C CA . ASP A 1 100 ? 13.897 7.296 -38.800 1.00 93.62 100 ASP A CA 1
ATOM 764 C C . ASP A 1 100 ? 13.744 6.887 -37.320 1.00 93.62 100 ASP A C 1
ATOM 766 O O . ASP A 1 100 ? 12.790 7.289 -36.652 1.00 93.62 100 ASP A O 1
ATOM 770 N N . ALA A 1 101 ? 14.721 6.162 -36.759 1.00 93.75 101 ALA A N 1
ATOM 771 C CA . ALA A 1 101 ? 14.742 5.797 -35.340 1.00 93.75 101 ALA A CA 1
ATOM 772 C C . ALA A 1 101 ? 14.796 7.024 -34.411 1.00 93.75 101 ALA A C 1
ATOM 774 O O . ALA A 1 101 ? 14.094 7.076 -33.400 1.00 93.75 101 ALA A O 1
ATOM 775 N N . LEU A 1 102 ? 15.594 8.040 -34.747 1.00 94.62 102 LEU A N 1
ATOM 776 C CA . LEU A 1 102 ? 15.684 9.285 -33.978 1.00 94.62 102 LEU A CA 1
ATOM 777 C C . LEU A 1 102 ? 14.370 10.075 -34.004 1.00 94.62 102 LEU A C 1
ATOM 779 O O . LEU A 1 102 ? 13.941 10.602 -32.973 1.00 94.62 102 LEU A O 1
ATOM 783 N N . GLU A 1 103 ? 13.712 10.154 -35.159 1.00 95.50 103 GLU A N 1
ATOM 784 C CA . GLU A 1 103 ? 12.397 10.783 -35.279 1.00 95.50 103 GLU A CA 1
ATOM 785 C C . GLU A 1 103 ? 11.344 10.039 -34.457 1.00 95.50 103 GLU A C 1
ATOM 787 O O . GLU A 1 103 ? 10.606 10.656 -33.684 1.00 95.50 103 GLU A O 1
ATOM 792 N N . ASP A 1 104 ? 11.302 8.714 -34.575 1.00 95.31 104 ASP A N 1
ATOM 793 C CA . ASP A 1 104 ? 10.405 7.853 -33.812 1.00 95.31 104 ASP A CA 1
ATOM 794 C C . ASP A 1 104 ? 10.615 8.015 -32.302 1.00 95.31 104 ASP A C 1
ATOM 796 O O . ASP A 1 104 ? 9.640 8.162 -31.558 1.00 95.31 104 ASP A O 1
ATOM 800 N N . TRP A 1 105 ? 11.874 8.072 -31.858 1.00 95.38 105 TRP A N 1
ATOM 801 C CA . TRP A 1 105 ? 12.238 8.278 -30.459 1.00 95.38 105 TRP A CA 1
ATOM 802 C C . TRP A 1 105 ? 11.714 9.619 -29.951 1.00 95.38 105 TRP A C 1
ATOM 804 O O . TRP A 1 105 ? 11.068 9.680 -28.905 1.00 95.38 105 TRP A O 1
ATOM 814 N N . ASN A 1 106 ? 11.915 10.696 -30.715 1.00 95.50 106 ASN A N 1
ATOM 815 C CA . ASN A 1 106 ? 11.433 12.027 -30.351 1.00 95.50 106 ASN A CA 1
ATOM 816 C C . ASN A 1 106 ? 9.906 12.079 -30.195 1.00 95.50 106 ASN A C 1
ATOM 818 O O . ASN A 1 106 ? 9.409 12.793 -29.322 1.00 95.50 106 ASN A O 1
ATOM 822 N N . ARG A 1 107 ? 9.151 11.301 -30.985 1.00 96.19 107 ARG A N 1
ATOM 823 C CA . ARG A 1 107 ? 7.684 11.227 -30.856 1.00 96.19 107 ARG A CA 1
ATOM 824 C C . ARG A 1 107 ? 7.235 10.570 -29.554 1.00 96.19 107 ARG A C 1
ATOM 826 O O . ARG A 1 107 ? 6.188 10.944 -29.031 1.00 96.19 107 ARG A O 1
ATOM 833 N N . ILE A 1 108 ? 8.001 9.611 -29.035 1.00 96.44 108 ILE A N 1
ATOM 834 C CA . ILE A 1 108 ? 7.631 8.850 -27.833 1.00 96.44 108 ILE A CA 1
ATOM 835 C C . ILE A 1 108 ? 8.393 9.265 -26.573 1.00 96.44 108 ILE A C 1
ATOM 837 O O . ILE A 1 108 ? 8.034 8.816 -25.492 1.00 96.44 108 ILE A O 1
ATOM 841 N N . ALA A 1 109 ? 9.408 10.128 -26.668 1.00 93.25 109 ALA A N 1
ATOM 842 C CA . ALA A 1 109 ? 10.304 10.468 -25.557 1.00 93.25 109 ALA A CA 1
ATOM 843 C C . ALA A 1 109 ? 9.573 10.946 -24.284 1.00 93.25 109 ALA A C 1
ATOM 845 O O . ALA A 1 109 ? 10.032 10.702 -23.164 1.00 93.25 109 ALA A O 1
ATOM 846 N N . LEU A 1 110 ? 8.419 11.601 -24.454 1.00 93.94 110 LEU A N 1
ATOM 847 C CA . LEU A 1 110 ? 7.556 12.087 -23.370 1.00 93.94 110 LEU A CA 1
ATOM 848 C C . LEU A 1 110 ? 6.316 11.214 -23.126 1.00 93.94 110 LEU A C 1
ATOM 850 O O . LEU A 1 110 ? 5.447 11.605 -22.351 1.00 93.94 110 LEU A O 1
ATOM 854 N N . SER A 1 111 ? 6.210 10.052 -23.770 1.00 96.31 111 SER A N 1
ATOM 855 C CA . SER A 1 111 ? 5.093 9.140 -23.543 1.00 96.31 111 SER A CA 1
ATOM 856 C C . SER A 1 111 ? 5.099 8.605 -22.110 1.00 96.31 111 SER A C 1
ATOM 858 O O . SER A 1 111 ? 6.142 8.284 -21.531 1.00 96.31 111 SER A O 1
ATOM 860 N N . GLU A 1 112 ? 3.898 8.482 -21.550 1.00 95.62 112 GLU A N 1
ATOM 861 C CA . GLU A 1 112 ? 3.638 7.844 -20.259 1.00 95.62 112 GLU A CA 1
ATOM 862 C C . GLU A 1 112 ? 3.229 6.369 -20.408 1.00 95.62 112 GLU A C 1
ATOM 864 O O . GLU A 1 112 ? 2.816 5.735 -19.439 1.00 95.62 112 GLU A O 1
ATOM 869 N N . ARG A 1 113 ? 3.308 5.804 -21.621 1.00 96.00 113 ARG A N 1
ATOM 870 C CA . ARG A 1 113 ? 2.872 4.436 -21.916 1.00 96.00 113 ARG A CA 1
ATOM 871 C C . ARG A 1 113 ? 4.071 3.534 -22.180 1.00 96.00 113 ARG A C 1
ATOM 873 O O . ARG A 1 113 ? 4.769 3.717 -23.171 1.00 96.00 113 ARG A O 1
ATOM 880 N N . ALA A 1 114 ? 4.246 2.499 -21.358 1.00 96.19 114 ALA A N 1
ATOM 881 C CA . ALA A 1 114 ? 5.286 1.486 -21.566 1.00 96.19 114 ALA A CA 1
ATOM 882 C C . ALA A 1 114 ? 5.211 0.841 -22.967 1.00 96.19 114 ALA A C 1
ATOM 884 O O . ALA A 1 114 ? 6.234 0.667 -23.624 1.00 96.19 114 ALA A O 1
ATOM 885 N N . SER A 1 115 ? 3.993 0.600 -23.468 1.00 96.56 115 SER A N 1
ATOM 886 C CA . SER A 1 11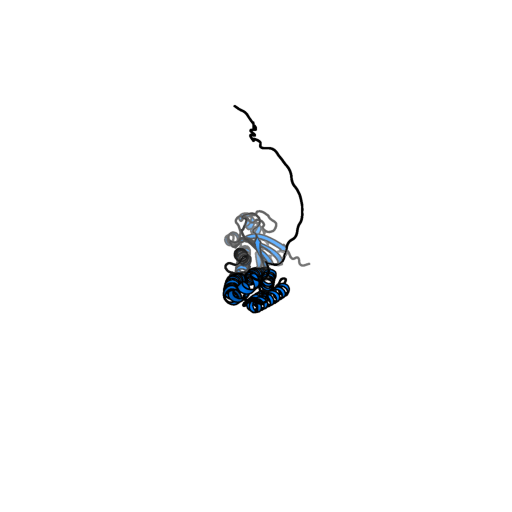5 ? 3.749 0.011 -24.798 1.00 96.56 115 SER A CA 1
ATOM 887 C C . SER A 1 115 ? 4.320 0.817 -25.970 1.00 96.56 115 SER A C 1
ATOM 889 O O . SER A 1 115 ? 4.650 0.228 -26.998 1.00 96.56 115 SER A O 1
ATOM 891 N N . ASP A 1 116 ? 4.478 2.139 -25.842 1.00 97.44 116 ASP A N 1
ATOM 892 C CA . ASP A 1 116 ? 5.084 2.944 -26.909 1.00 97.44 116 ASP A CA 1
ATOM 893 C C . ASP A 1 116 ? 6.591 2.652 -27.033 1.00 97.44 116 ASP A C 1
ATOM 895 O O . ASP A 1 116 ? 7.118 2.579 -28.142 1.00 97.44 116 ASP A O 1
ATOM 899 N N . PHE A 1 117 ? 7.271 2.407 -25.906 1.00 97.62 117 PHE A N 1
ATOM 900 C CA . PHE A 1 117 ? 8.688 2.032 -25.864 1.00 97.62 117 PHE A CA 1
ATOM 901 C C . PHE A 1 117 ? 8.909 0.560 -26.233 1.00 97.62 117 PHE A C 1
ATOM 903 O O . PHE A 1 117 ? 9.876 0.246 -26.923 1.00 97.62 117 PHE A O 1
ATOM 910 N N . GLU A 1 118 ? 8.000 -0.341 -25.844 1.00 96.19 118 GLU A N 1
ATOM 911 C CA . GLU A 1 118 ? 8.018 -1.744 -26.291 1.00 96.19 118 GLU A CA 1
ATOM 912 C C . GLU A 1 118 ? 7.928 -1.815 -27.824 1.00 96.19 118 GLU A C 1
ATOM 914 O O . GLU A 1 118 ? 8.770 -2.434 -28.473 1.00 96.19 118 GLU A O 1
ATOM 919 N N . LYS A 1 119 ? 6.985 -1.071 -28.418 1.00 96.62 119 LYS A N 1
ATOM 920 C CA . LYS A 1 119 ? 6.837 -0.977 -29.874 1.00 96.62 119 LYS A CA 1
ATOM 921 C C . LYS A 1 119 ? 8.057 -0.355 -30.556 1.00 96.62 119 LYS A C 1
ATOM 923 O O . LYS A 1 119 ? 8.432 -0.788 -31.641 1.00 96.62 119 LYS A O 1
ATOM 928 N N . PHE A 1 120 ? 8.683 0.653 -29.949 1.00 96.31 120 PHE A N 1
ATOM 929 C CA . PHE A 1 120 ? 9.912 1.237 -30.488 1.00 96.31 120 PHE A CA 1
ATOM 930 C C . PHE A 1 120 ? 11.030 0.197 -30.606 1.00 96.31 120 PHE A C 1
ATOM 932 O O . PHE A 1 120 ? 11.669 0.112 -31.652 1.00 9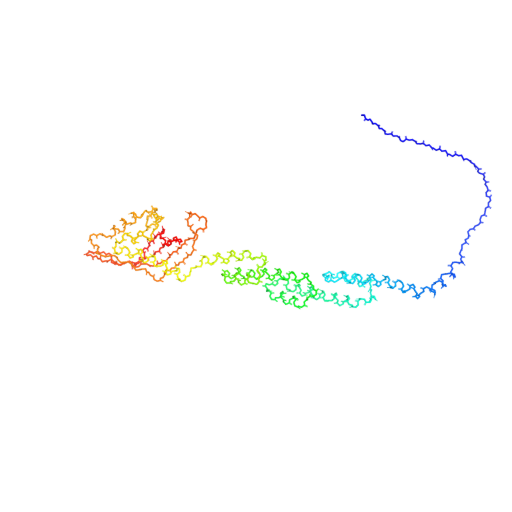6.31 120 PHE A O 1
ATOM 939 N N . LYS A 1 121 ? 11.229 -0.634 -29.571 1.00 94.56 121 LYS A N 1
ATOM 940 C CA . LYS A 1 121 ? 12.230 -1.715 -29.596 1.00 94.56 121 LYS A CA 1
ATOM 941 C C . LYS A 1 121 ? 11.980 -2.714 -30.725 1.00 94.56 121 LYS A C 1
ATOM 943 O O . LYS A 1 121 ? 12.932 -3.179 -31.341 1.00 94.56 121 LYS A O 1
ATOM 948 N N . GLU A 1 122 ? 10.718 -3.047 -30.985 1.00 93.62 122 GLU A N 1
ATOM 949 C CA . GLU A 1 122 ? 10.340 -3.963 -32.068 1.00 93.62 122 GLU A CA 1
ATOM 950 C C . GLU A 1 122 ? 10.620 -3.378 -33.459 1.00 93.62 122 GLU A C 1
ATOM 952 O O . GLU A 1 122 ? 10.988 -4.114 -34.373 1.00 93.62 122 GLU A O 1
ATOM 957 N N . LEU A 1 123 ? 10.444 -2.062 -33.624 1.00 93.31 123 LEU A N 1
ATOM 958 C CA . LEU A 1 123 ? 10.656 -1.369 -34.897 1.00 93.31 123 LEU A CA 1
ATOM 959 C C . LEU A 1 123 ? 12.136 -1.091 -35.193 1.00 93.31 123 LEU A C 1
ATOM 961 O O . LEU A 1 123 ? 12.513 -1.075 -36.362 1.00 93.31 123 LEU A O 1
ATOM 965 N N . HIS A 1 124 ? 12.960 -0.906 -34.157 1.00 91.75 124 HIS A N 1
ATOM 966 C CA . HIS A 1 124 ? 14.359 -0.474 -34.272 1.00 91.75 124 HIS A CA 1
ATOM 967 C C . HIS A 1 124 ? 15.340 -1.423 -33.543 1.00 91.75 124 HIS A C 1
ATOM 969 O O . HIS A 1 124 ? 16.055 -0.984 -32.639 1.00 91.75 124 HIS A O 1
ATOM 975 N N . PRO A 1 125 ? 15.404 -2.725 -33.901 1.00 89.00 125 PRO A N 1
ATOM 976 C CA . PRO A 1 125 ? 16.197 -3.727 -33.174 1.00 89.00 125 PRO A CA 1
ATOM 977 C C . PRO A 1 125 ? 17.719 -3.558 -33.320 1.00 89.00 125 PRO A C 1
ATOM 979 O O . PRO A 1 125 ? 18.471 -4.065 -32.489 1.00 89.00 125 PRO A O 1
ATOM 982 N N . ASP A 1 126 ? 18.174 -2.841 -34.350 1.00 83.81 126 ASP A N 1
ATOM 983 C CA . ASP A 1 126 ? 19.595 -2.709 -34.702 1.00 83.81 126 ASP A CA 1
ATOM 984 C C . ASP A 1 126 ? 20.360 -1.710 -33.806 1.00 83.81 126 ASP A C 1
ATOM 986 O O . ASP A 1 126 ? 21.587 -1.622 -33.880 1.00 83.81 126 ASP A O 1
ATOM 990 N N . TYR A 1 127 ? 19.661 -0.971 -32.932 1.00 82.69 127 TYR A N 1
ATOM 991 C CA . TYR A 1 127 ? 20.245 0.068 -32.077 1.00 82.69 127 TYR A CA 1
ATOM 992 C C . TYR A 1 127 ? 20.136 -0.282 -30.584 1.00 82.69 127 TYR A C 1
ATOM 994 O O . TYR A 1 127 ? 19.179 0.065 -29.883 1.00 82.69 127 TYR A O 1
ATOM 1002 N N . ALA A 1 128 ? 21.156 -0.978 -30.077 1.00 80.38 128 ALA A N 1
ATOM 1003 C CA . ALA A 1 128 ? 21.183 -1.496 -28.708 1.00 80.38 128 ALA A CA 1
ATOM 1004 C C . ALA A 1 128 ? 21.117 -0.407 -27.614 1.00 80.38 128 ALA A C 1
ATOM 1006 O O . ALA A 1 128 ? 20.585 -0.660 -26.528 1.00 80.38 128 ALA A O 1
ATOM 1007 N N . GLY A 1 129 ? 21.622 0.805 -27.871 1.00 83.62 129 GLY A N 1
ATOM 1008 C CA . GLY A 1 129 ? 21.570 1.902 -26.901 1.00 83.62 129 GLY A CA 1
ATOM 1009 C C . GLY A 1 129 ? 20.144 2.408 -26.678 1.00 83.62 129 GLY A C 1
ATOM 1010 O O . GLY A 1 129 ? 19.736 2.605 -25.527 1.00 83.62 129 GLY A O 1
ATOM 1011 N N . PHE A 1 130 ? 19.335 2.524 -27.734 1.00 89.69 130 PHE A N 1
ATOM 1012 C CA . PHE A 1 130 ? 17.902 2.788 -27.588 1.00 89.69 130 PHE A CA 1
ATOM 1013 C C . PHE A 1 130 ? 17.167 1.661 -26.868 1.00 89.69 130 PHE A C 1
ATOM 1015 O O . PHE A 1 130 ? 16.318 1.952 -26.024 1.00 89.69 130 PHE A O 1
ATOM 1022 N N . ALA A 1 131 ? 17.496 0.397 -27.150 1.00 88.94 131 ALA A N 1
ATOM 1023 C CA . ALA A 1 131 ? 16.864 -0.736 -26.478 1.00 88.94 131 ALA A CA 1
ATOM 1024 C C . ALA A 1 131 ? 17.045 -0.658 -24.953 1.00 88.94 131 ALA A C 1
ATOM 1026 O O . ALA A 1 131 ? 16.065 -0.744 -24.213 1.00 88.94 131 ALA A O 1
ATOM 1027 N N . HIS A 1 132 ? 18.266 -0.371 -24.490 1.00 90.69 132 HIS A N 1
ATOM 1028 C CA . HIS A 1 132 ? 18.540 -0.184 -23.066 1.00 90.69 132 HIS A CA 1
ATOM 1029 C C . HIS A 1 132 ? 17.777 1.009 -22.463 1.00 90.69 132 HIS A C 1
ATOM 1031 O O . HIS A 1 132 ? 17.200 0.900 -21.381 1.00 90.69 132 HIS A O 1
ATOM 1037 N N . ARG A 1 133 ? 17.725 2.153 -23.162 1.00 93.44 133 ARG A N 1
ATOM 1038 C CA . ARG A 1 133 ? 16.950 3.324 -22.704 1.00 93.44 133 ARG A CA 1
ATOM 1039 C C . ARG A 1 133 ? 15.454 3.018 -22.609 1.00 93.44 133 ARG A C 1
ATOM 1041 O O . ARG A 1 133 ? 14.809 3.485 -21.671 1.00 93.44 133 ARG A O 1
ATOM 1048 N N . CYS A 1 134 ? 14.914 2.238 -23.547 1.00 95.94 134 CYS A N 1
ATOM 1049 C CA . CYS A 1 134 ? 13.532 1.769 -23.504 1.00 95.94 134 CYS A CA 1
ATOM 1050 C C . CYS A 1 134 ? 13.288 0.901 -22.269 1.00 95.94 134 CYS A C 1
ATOM 1052 O O . CYS A 1 134 ? 12.327 1.159 -21.554 1.00 95.94 134 CYS A O 1
ATOM 1054 N N . ASP A 1 135 ? 14.170 -0.056 -21.972 1.00 95.12 135 ASP A N 1
ATOM 1055 C CA . ASP A 1 135 ? 14.027 -0.937 -20.804 1.00 95.12 135 ASP A CA 1
ATOM 1056 C C . ASP A 1 135 ? 13.989 -0.146 -19.495 1.00 95.12 135 ASP A C 1
ATOM 1058 O O . ASP A 1 135 ? 13.076 -0.322 -18.690 1.00 95.12 135 ASP A O 1
ATOM 1062 N N . LEU A 1 136 ? 14.907 0.811 -19.328 1.00 95.62 136 LEU A N 1
ATOM 1063 C CA . LEU A 1 136 ? 14.913 1.700 -18.163 1.00 95.62 136 LEU A CA 1
ATOM 1064 C C . LEU A 1 136 ? 13.637 2.543 -18.056 1.00 95.62 136 LEU A C 1
ATOM 1066 O O . LEU A 1 136 ? 13.164 2.827 -16.957 1.00 95.62 136 LEU A O 1
ATOM 1070 N N . LYS A 1 137 ? 13.099 2.995 -19.192 1.00 96.88 137 LYS A N 1
ATOM 1071 C CA . LYS A 1 137 ? 11.887 3.812 -19.221 1.00 96.88 137 LYS A CA 1
ATOM 1072 C C . LYS A 1 137 ? 10.640 2.980 -18.920 1.00 96.88 137 LYS A C 1
ATOM 1074 O O . LYS A 1 137 ? 9.782 3.462 -18.187 1.00 96.88 137 LYS A O 1
ATOM 1079 N N . ILE A 1 138 ? 10.553 1.763 -19.455 1.00 97.94 138 ILE A N 1
ATOM 1080 C CA . ILE A 1 138 ? 9.473 0.804 -19.193 1.00 97.94 138 ILE A CA 1
ATOM 1081 C C . ILE A 1 138 ? 9.443 0.451 -17.705 1.00 97.94 138 ILE A C 1
ATOM 1083 O O . ILE A 1 138 ? 8.392 0.595 -17.090 1.00 97.94 138 ILE A O 1
ATOM 1087 N N . ASP A 1 139 ? 10.593 0.102 -17.121 1.00 98.25 139 ASP A N 1
ATOM 1088 C CA . ASP A 1 139 ? 10.760 -0.138 -15.680 1.00 98.25 139 ASP A CA 1
ATOM 1089 C C . ASP A 1 139 ? 10.192 1.033 -14.849 1.00 98.25 139 ASP A C 1
ATOM 1091 O O . ASP A 1 139 ? 9.244 0.870 -14.076 1.00 98.25 139 ASP A O 1
ATOM 1095 N N . SER A 1 140 ? 10.656 2.263 -15.108 1.00 98.00 140 SER A N 1
ATOM 1096 C CA . SER A 1 140 ? 10.141 3.457 -14.422 1.00 98.00 140 SER A CA 1
ATOM 1097 C C . SER A 1 140 ? 8.634 3.681 -14.599 1.00 98.00 140 SER A C 1
ATOM 1099 O O . SER A 1 140 ? 7.967 4.083 -13.646 1.00 98.00 140 SER A O 1
ATOM 1101 N N . LEU A 1 141 ? 8.080 3.474 -15.797 1.00 98.19 141 LEU A N 1
ATOM 1102 C CA . LEU A 1 141 ? 6.651 3.683 -16.059 1.00 98.19 141 LEU A CA 1
ATOM 1103 C C . LEU A 1 141 ? 5.776 2.617 -15.389 1.00 98.19 141 LEU A C 1
ATOM 1105 O O . LEU A 1 141 ? 4.709 2.944 -14.860 1.00 98.19 141 LEU A O 1
ATOM 1109 N N . ASP A 1 142 ? 6.229 1.366 -15.373 1.00 98.31 142 ASP A N 1
ATOM 1110 C CA . ASP A 1 142 ? 5.534 0.275 -14.696 1.00 98.31 142 ASP A CA 1
ATOM 1111 C C . ASP A 1 142 ? 5.545 0.494 -13.175 1.00 98.31 142 ASP A C 1
ATOM 1113 O O . ASP A 1 142 ? 4.504 0.346 -12.530 1.00 98.31 142 ASP A O 1
ATOM 1117 N N . PHE A 1 143 ? 6.660 0.967 -12.601 1.00 98.38 143 PHE A N 1
ATOM 1118 C CA . PHE A 1 143 ? 6.711 1.335 -11.183 1.00 98.38 143 PHE A CA 1
ATOM 1119 C C . PHE A 1 143 ? 5.784 2.512 -10.849 1.00 98.38 143 PHE A C 1
ATOM 1121 O O . PHE A 1 143 ? 5.039 2.461 -9.871 1.00 98.38 143 PHE A O 1
ATOM 1128 N N . VAL A 1 144 ? 5.765 3.563 -11.679 1.00 98.06 144 VAL A N 1
ATOM 1129 C CA . VAL A 1 144 ? 4.826 4.690 -11.513 1.00 98.06 144 VAL A CA 1
ATOM 1130 C C . VAL A 1 144 ? 3.375 4.211 -11.585 1.00 98.06 144 VAL A C 1
ATOM 1132 O O . VAL A 1 144 ? 2.525 4.708 -10.846 1.00 98.06 144 VAL A O 1
ATOM 1135 N N . THR A 1 145 ? 3.077 3.239 -12.446 1.00 97.81 145 THR A N 1
ATOM 1136 C CA . THR A 1 145 ? 1.743 2.633 -12.541 1.00 97.81 145 THR A CA 1
ATOM 1137 C C . THR A 1 145 ? 1.376 1.899 -11.253 1.00 97.81 145 THR A C 1
ATOM 1139 O O . THR A 1 145 ? 0.287 2.122 -10.720 1.00 97.81 145 THR A O 1
ATOM 1142 N N . ALA A 1 146 ? 2.299 1.103 -10.705 1.00 97.88 146 ALA A N 1
ATOM 1143 C CA . ALA A 1 146 ? 2.111 0.432 -9.422 1.00 97.88 146 ALA A CA 1
ATOM 1144 C C . ALA A 1 146 ? 1.907 1.431 -8.271 1.00 97.88 146 ALA A C 1
ATOM 1146 O O . ALA A 1 146 ? 0.961 1.297 -7.499 1.00 97.88 146 ALA A O 1
ATOM 1147 N N . GLN A 1 147 ? 2.720 2.489 -8.211 1.00 97.00 147 GLN A N 1
ATOM 1148 C CA . GLN A 1 147 ? 2.612 3.537 -7.195 1.00 97.00 147 GLN A CA 1
ATOM 1149 C C . GLN A 1 147 ? 1.282 4.300 -7.273 1.00 97.00 147 GLN A C 1
ATOM 1151 O O . GLN A 1 147 ? 0.686 4.592 -6.239 1.00 97.00 147 GLN A O 1
ATOM 1156 N N . LYS A 1 148 ? 0.796 4.610 -8.483 1.00 96.44 148 LYS A N 1
ATOM 1157 C CA . LYS A 1 148 ? -0.509 5.263 -8.682 1.00 96.44 148 LYS A CA 1
ATOM 1158 C C . LYS A 1 148 ? -1.674 4.382 -8.222 1.00 96.44 148 LYS A C 1
ATOM 1160 O O . LYS A 1 148 ? -2.651 4.917 -7.708 1.00 96.44 148 LYS A O 1
ATOM 1165 N N . ALA A 1 149 ? -1.590 3.067 -8.430 1.00 96.38 149 ALA A N 1
ATOM 1166 C CA . ALA A 1 149 ? -2.602 2.124 -7.959 1.00 96.38 149 ALA A CA 1
ATOM 1167 C C . ALA A 1 149 ? -2.533 1.925 -6.437 1.00 96.38 149 ALA A C 1
ATOM 1169 O O . ALA A 1 149 ? -3.569 1.856 -5.784 1.00 96.38 149 ALA A O 1
ATOM 1170 N N . GLY A 1 150 ? -1.321 1.861 -5.878 1.00 93.31 150 GLY A N 1
ATOM 1171 C CA . GLY A 1 150 ? -1.086 1.808 -4.437 1.00 93.31 150 GLY A CA 1
ATOM 1172 C C . GLY A 1 150 ? -1.586 0.534 -3.754 1.00 93.31 150 GLY A C 1
ATOM 1173 O O . GLY A 1 150 ? -1.755 0.547 -2.539 1.00 93.31 150 GLY A O 1
ATOM 1174 N N . THR A 1 151 ? -1.839 -0.547 -4.500 1.00 92.06 151 THR A N 1
ATOM 1175 C CA . THR A 1 151 ? -2.306 -1.828 -3.943 1.00 92.06 151 THR A CA 1
ATOM 1176 C C . THR A 1 151 ? -1.188 -2.870 -3.917 1.00 92.06 151 THR A C 1
ATOM 1178 O O . THR A 1 151 ? -0.258 -2.789 -4.731 1.00 92.06 151 THR A O 1
ATOM 1181 N N . PRO A 1 152 ? -1.270 -3.884 -3.035 1.00 91.81 152 PRO A N 1
ATOM 1182 C CA . PRO A 1 152 ? -0.301 -4.972 -3.014 1.00 91.81 152 PRO A CA 1
ATOM 1183 C C . PRO A 1 152 ? -0.171 -5.684 -4.363 1.00 91.81 152 PRO A C 1
ATOM 1185 O O . PRO A 1 152 ? 0.936 -5.976 -4.804 1.00 91.81 152 PRO A O 1
ATOM 1188 N N . GLU A 1 153 ? -1.287 -5.909 -5.059 1.00 94.75 153 GLU A N 1
ATOM 1189 C CA . GLU A 1 153 ? -1.326 -6.597 -6.354 1.00 94.75 153 GLU A CA 1
ATOM 1190 C C . GLU A 1 153 ? -0.583 -5.808 -7.430 1.00 94.75 153 GLU A C 1
ATOM 1192 O O . GLU A 1 153 ? 0.081 -6.396 -8.282 1.00 94.75 153 GLU A O 1
ATOM 1197 N N . ALA A 1 154 ? -0.675 -4.477 -7.396 1.00 97.38 154 ALA A N 1
ATOM 1198 C CA . ALA A 1 154 ? -0.010 -3.623 -8.368 1.00 97.38 154 ALA A CA 1
ATOM 1199 C C . ALA A 1 154 ? 1.517 -3.641 -8.184 1.00 97.38 154 ALA A C 1
ATOM 1201 O O . ALA A 1 154 ? 2.252 -3.761 -9.167 1.00 97.38 154 ALA A O 1
ATOM 1202 N N . PHE A 1 155 ? 1.999 -3.589 -6.938 1.00 97.94 155 PHE A N 1
ATOM 1203 C CA . PHE A 1 155 ? 3.427 -3.742 -6.642 1.00 97.94 155 PHE A CA 1
ATOM 1204 C C . PHE A 1 155 ? 3.929 -5.160 -6.951 1.00 97.94 155 PHE A C 1
ATOM 1206 O O . PHE A 1 155 ? 4.991 -5.302 -7.557 1.00 97.94 155 PHE A O 1
ATOM 1213 N N . ALA A 1 156 ? 3.145 -6.198 -6.642 1.00 97.06 156 ALA A N 1
ATOM 1214 C CA . ALA A 1 156 ? 3.468 -7.584 -6.985 1.00 97.06 156 ALA A CA 1
ATOM 1215 C C . ALA A 1 156 ? 3.584 -7.800 -8.506 1.00 97.06 156 ALA A C 1
ATOM 1217 O O . ALA A 1 156 ? 4.510 -8.464 -8.973 1.00 97.06 156 ALA A O 1
ATOM 1218 N N . ALA A 1 157 ? 2.680 -7.209 -9.296 1.00 98.00 157 ALA A N 1
ATOM 1219 C CA . ALA A 1 157 ? 2.732 -7.271 -10.756 1.00 98.00 157 ALA A CA 1
ATOM 1220 C C . ALA A 1 157 ? 3.987 -6.582 -11.320 1.00 98.00 157 ALA A C 1
ATOM 1222 O O . ALA A 1 157 ? 4.627 -7.111 -12.231 1.00 98.00 157 ALA A O 1
ATOM 1223 N N . TYR A 1 158 ? 4.375 -5.433 -10.754 1.00 98.38 158 TYR A N 1
ATOM 1224 C CA . TYR A 1 158 ? 5.634 -4.775 -11.101 1.00 98.38 158 TYR A CA 1
ATOM 1225 C C . TYR A 1 158 ? 6.844 -5.668 -10.774 1.00 98.38 158 TYR A C 1
ATOM 1227 O O . TYR A 1 158 ? 7.676 -5.887 -11.650 1.00 98.38 158 TYR A O 1
ATOM 1235 N N . LEU A 1 159 ? 6.911 -6.250 -9.570 1.00 98.31 159 LEU A N 1
ATOM 1236 C CA . LEU A 1 159 ? 8.000 -7.150 -9.154 1.00 98.31 159 LEU A CA 1
ATOM 1237 C C . LEU A 1 159 ? 8.102 -8.404 -10.028 1.00 98.31 159 LEU A C 1
ATOM 1239 O O . LEU A 1 159 ? 9.197 -8.894 -10.286 1.00 98.31 159 LEU A O 1
ATOM 1243 N N . GLN A 1 160 ? 6.971 -8.916 -10.518 1.00 98.25 160 GLN A N 1
ATOM 1244 C CA . GLN A 1 160 ? 6.955 -10.037 -11.453 1.00 98.25 160 GLN A CA 1
ATOM 1245 C C . GLN A 1 160 ? 7.565 -9.661 -12.811 1.00 98.25 160 GLN A C 1
ATOM 1247 O O . GLN A 1 160 ? 8.275 -10.473 -13.406 1.00 98.25 160 GLN A O 1
ATOM 1252 N N . LYS A 1 161 ? 7.274 -8.455 -13.314 1.00 97.25 161 LYS A N 1
ATOM 1253 C CA . LYS A 1 161 ? 7.791 -7.972 -14.602 1.00 97.25 161 LYS A CA 1
ATOM 1254 C C . LYS A 1 161 ? 9.254 -7.521 -14.502 1.00 97.25 161 LYS A C 1
ATOM 1256 O O . LYS A 1 161 ? 10.014 -7.737 -15.442 1.00 97.25 161 LYS A O 1
ATOM 1261 N N . HIS A 1 162 ? 9.646 -6.955 -13.359 1.00 97.56 162 HIS A N 1
ATOM 1262 C CA . HIS A 1 162 ? 10.948 -6.329 -13.110 1.00 97.56 162 HIS A CA 1
ATOM 1263 C C . HIS A 1 162 ? 11.598 -6.848 -11.813 1.00 97.56 162 HIS A C 1
ATOM 1265 O O . HIS A 1 162 ? 11.815 -6.067 -10.883 1.00 97.56 162 HIS A O 1
ATOM 1271 N N . PRO A 1 163 ? 11.939 -8.150 -11.720 1.00 96.62 163 PRO A N 1
ATOM 1272 C CA . PRO A 1 163 ? 12.448 -8.750 -10.479 1.00 96.62 163 PRO A CA 1
ATOM 1273 C C . PRO A 1 163 ? 13.777 -8.140 -10.011 1.00 96.62 163 PRO A C 1
ATOM 1275 O O . PRO A 1 163 ? 14.010 -8.012 -8.815 1.00 96.62 163 PRO A O 1
ATOM 1278 N N . GLU A 1 164 ? 14.614 -7.711 -10.957 1.00 95.81 164 GLU A N 1
ATOM 1279 C CA . GLU A 1 164 ? 15.888 -7.013 -10.724 1.00 95.81 164 GLU A CA 1
ATOM 1280 C C . GLU A 1 164 ? 15.816 -5.552 -11.219 1.00 95.81 164 GLU A C 1
ATOM 1282 O O . GLU A 1 164 ? 16.829 -4.941 -11.565 1.00 95.81 164 GLU A O 1
ATOM 1287 N N . GLY A 1 165 ? 14.597 -5.008 -11.337 1.00 95.44 165 GLY A N 1
ATOM 1288 C CA . GLY A 1 165 ? 14.360 -3.638 -11.785 1.00 95.44 165 GLY A CA 1
ATOM 1289 C C . GLY A 1 165 ? 14.876 -2.608 -10.790 1.00 95.44 165 GLY A C 1
ATOM 1290 O O . GLY A 1 165 ? 15.045 -2.886 -9.600 1.00 95.44 165 GLY A O 1
ATOM 1291 N N . ARG A 1 166 ? 15.070 -1.374 -11.258 1.00 97.31 166 ARG A N 1
ATOM 1292 C CA . ARG A 1 166 ? 15.608 -0.274 -10.447 1.00 97.31 166 ARG A CA 1
ATOM 1293 C C . ARG A 1 166 ? 14.803 -0.034 -9.171 1.00 97.31 166 ARG A C 1
ATOM 1295 O O . ARG A 1 166 ? 15.398 0.367 -8.178 1.00 97.31 166 ARG A O 1
ATOM 1302 N N . TYR A 1 167 ? 13.490 -0.265 -9.209 1.00 97.94 167 TYR A N 1
ATOM 1303 C CA . TYR A 1 167 ? 12.578 -0.018 -8.087 1.00 97.94 167 TYR A CA 1
ATOM 1304 C C . TYR A 1 167 ? 12.108 -1.298 -7.385 1.00 97.94 167 TYR A C 1
ATOM 1306 O O . TYR A 1 167 ? 11.108 -1.274 -6.671 1.00 97.94 167 TYR A O 1
ATOM 1314 N N . ALA A 1 168 ? 12.762 -2.445 -7.614 1.00 97.56 168 ALA A N 1
ATOM 1315 C CA . ALA A 1 168 ? 12.351 -3.720 -7.015 1.00 97.56 168 ALA A CA 1
ATOM 1316 C C . ALA A 1 168 ? 12.355 -3.669 -5.475 1.00 97.56 168 ALA A C 1
ATOM 1318 O O . ALA A 1 168 ? 11.407 -4.111 -4.828 1.00 97.56 168 ALA A O 1
ATOM 1319 N N . SER A 1 169 ? 13.377 -3.053 -4.876 1.00 96.75 169 SER A N 1
ATOM 1320 C CA . SER A 1 169 ? 13.453 -2.883 -3.420 1.00 96.75 169 SER A CA 1
ATOM 1321 C C . SER A 1 169 ? 12.304 -2.014 -2.894 1.00 96.75 169 SER A C 1
ATOM 1323 O O . SER A 1 169 ? 11.567 -2.416 -1.992 1.00 96.75 169 SER A O 1
ATOM 1325 N N . GLU A 1 170 ? 12.093 -0.845 -3.501 1.00 96.75 170 GLU A N 1
ATOM 1326 C CA . GLU A 1 170 ? 11.034 0.091 -3.127 1.00 96.75 170 GLU A CA 1
ATOM 1327 C C . GLU A 1 170 ? 9.639 -0.519 -3.296 1.00 96.75 170 GLU A C 1
ATOM 1329 O O . GLU A 1 170 ? 8.788 -0.353 -2.422 1.00 96.75 170 GLU A O 1
ATOM 1334 N N . ALA A 1 171 ? 9.404 -1.254 -4.386 1.00 97.25 171 ALA A N 1
ATOM 1335 C CA . ALA A 1 171 ? 8.143 -1.943 -4.627 1.00 97.25 171 ALA A CA 1
ATOM 1336 C C . ALA A 1 171 ? 7.885 -3.054 -3.602 1.00 97.25 171 ALA A C 1
ATOM 1338 O O . ALA A 1 171 ? 6.761 -3.172 -3.126 1.00 97.25 171 ALA A O 1
ATOM 1339 N N . SER A 1 172 ? 8.905 -3.826 -3.211 1.00 95.62 172 SER A N 1
ATOM 1340 C CA . SER A 1 172 ? 8.763 -4.872 -2.186 1.00 95.62 172 SER A CA 1
ATOM 1341 C C . SER A 1 172 ? 8.412 -4.297 -0.809 1.00 95.62 172 SER A C 1
ATOM 1343 O O . SER A 1 172 ? 7.542 -4.828 -0.109 1.00 95.62 172 SER A O 1
ATOM 1345 N N . ILE A 1 173 ? 9.041 -3.179 -0.432 1.00 94.25 173 ILE A N 1
ATOM 1346 C CA . ILE A 1 173 ? 8.726 -2.467 0.813 1.00 94.25 173 ILE A CA 1
ATOM 1347 C C . ILE A 1 173 ? 7.294 -1.926 0.764 1.00 94.25 173 ILE A C 1
ATOM 1349 O O . ILE A 1 173 ? 6.541 -2.087 1.728 1.00 94.25 173 ILE A O 1
ATOM 1353 N N . ALA A 1 174 ? 6.903 -1.309 -0.354 1.00 92.81 174 ALA A N 1
ATOM 1354 C CA . ALA A 1 174 ? 5.562 -0.767 -0.533 1.00 92.81 174 ALA A CA 1
ATOM 1355 C C . ALA A 1 174 ? 4.491 -1.869 -0.507 1.00 92.81 174 ALA A C 1
ATOM 1357 O O . ALA A 1 174 ? 3.508 -1.732 0.215 1.00 92.81 174 ALA A O 1
ATOM 1358 N N . GLU A 1 175 ? 4.704 -2.989 -1.206 1.00 94.62 175 GLU A N 1
ATOM 1359 C CA . GLU A 1 175 ? 3.807 -4.149 -1.179 1.00 94.62 175 GLU A CA 1
ATOM 1360 C C . GLU A 1 175 ? 3.580 -4.642 0.255 1.00 94.62 175 GLU A C 1
ATOM 1362 O O . GLU A 1 175 ? 2.437 -4.796 0.684 1.00 94.62 175 GLU A O 1
ATOM 1367 N N . SER A 1 176 ? 4.664 -4.853 1.006 1.00 87.62 176 SER A N 1
ATOM 1368 C CA . SER A 1 176 ? 4.598 -5.357 2.382 1.00 87.62 176 SER A CA 1
ATOM 1369 C C . SER A 1 176 ? 3.868 -4.375 3.298 1.00 87.62 176 SER A C 1
ATOM 1371 O O . SER A 1 176 ? 2.975 -4.766 4.043 1.00 87.62 176 SER A O 1
ATOM 1373 N N . THR A 1 177 ? 4.182 -3.084 3.173 1.00 86.88 177 THR A N 1
ATOM 1374 C CA . THR A 1 177 ? 3.563 -2.015 3.968 1.00 86.88 177 THR A CA 1
ATOM 1375 C C . THR A 1 177 ? 2.057 -1.936 3.721 1.00 86.88 177 THR A C 1
ATOM 1377 O O . THR A 1 177 ? 1.278 -1.823 4.666 1.00 86.88 177 THR A O 1
ATOM 1380 N N . VAL A 1 178 ? 1.627 -2.018 2.458 1.00 86.81 178 VAL A N 1
ATOM 1381 C CA . VAL A 1 178 ? 0.200 -1.959 2.122 1.00 86.81 178 VAL A CA 1
ATOM 1382 C C . VAL A 1 178 ? -0.527 -3.220 2.600 1.00 86.81 178 VAL A C 1
ATOM 1384 O O . VAL A 1 178 ? -1.598 -3.090 3.188 1.00 86.81 178 VAL A O 1
ATOM 1387 N N . LYS A 1 179 ? 0.058 -4.420 2.446 1.00 84.94 179 LYS A N 1
ATOM 1388 C CA . LYS A 1 179 ? -0.524 -5.663 2.997 1.00 84.94 179 LYS A CA 1
ATOM 1389 C C . LYS A 1 179 ? -0.667 -5.611 4.513 1.00 84.94 179 LYS A C 1
ATOM 1391 O O . LYS A 1 179 ? -1.658 -6.073 5.062 1.00 84.94 179 LYS A O 1
ATOM 1396 N N . GLU A 1 180 ? 0.321 -5.061 5.211 1.00 78.75 180 GLU A N 1
ATOM 1397 C CA . GLU A 1 180 ? 0.285 -4.975 6.670 1.00 78.75 180 GLU A CA 1
ATOM 1398 C C . GLU A 1 180 ? -0.763 -3.993 7.199 1.00 78.75 180 GLU A C 1
ATOM 1400 O O . GLU A 1 180 ? -1.255 -4.193 8.318 1.00 78.75 180 GLU A O 1
ATOM 1405 N N . ALA A 1 181 ? -1.085 -2.964 6.411 1.00 79.94 181 ALA A N 1
ATOM 1406 C CA . ALA A 1 181 ? -2.130 -1.986 6.692 1.00 79.94 181 ALA A CA 1
ATOM 1407 C C . ALA A 1 181 ? -3.532 -2.450 6.254 1.00 79.94 181 ALA A C 1
ATOM 1409 O O . ALA A 1 181 ? -4.527 -1.834 6.646 1.00 79.94 181 ALA A O 1
ATOM 1410 N N . GLU A 1 182 ? -3.631 -3.516 5.457 1.00 83.38 182 GLU A N 1
ATOM 1411 C CA . GLU A 1 182 ? -4.905 -4.041 4.980 1.00 83.38 182 GLU A CA 1
ATOM 1412 C C . GLU A 1 182 ? -5.722 -4.629 6.138 1.00 83.38 182 GLU A C 1
ATOM 1414 O O . GLU A 1 182 ? -5.286 -5.512 6.879 1.00 83.38 182 GLU A O 1
ATOM 1419 N N . VAL A 1 183 ? -6.949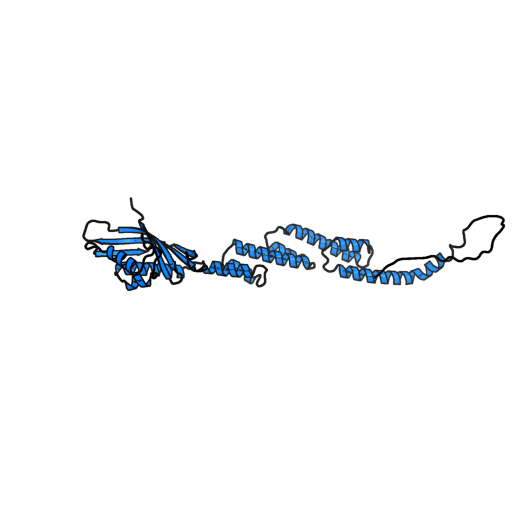 -4.131 6.291 1.00 88.31 183 VAL A N 1
ATOM 1420 C CA . VAL A 1 183 ? -7.909 -4.656 7.259 1.00 88.31 183 VAL A CA 1
ATOM 1421 C C . VAL A 1 183 ? -8.777 -5.695 6.559 1.00 88.31 183 VAL A C 1
ATOM 1423 O O . VAL A 1 183 ? -9.757 -5.353 5.895 1.00 88.31 183 VAL A O 1
ATOM 1426 N N . THR A 1 184 ? -8.418 -6.970 6.705 1.00 89.88 184 THR A N 1
ATOM 1427 C CA . THR A 1 184 ? -9.195 -8.066 6.111 1.00 89.88 184 THR A CA 1
ATOM 1428 C C . THR A 1 184 ? -10.545 -8.253 6.822 1.00 89.88 184 THR A C 1
ATOM 1430 O O . THR A 1 184 ? -10.693 -7.875 7.993 1.00 89.88 184 THR A O 1
ATOM 1433 N N . PRO A 1 185 ? -11.554 -8.853 6.160 1.00 91.12 185 PRO A N 1
ATOM 1434 C CA . PRO A 1 185 ? -12.826 -9.191 6.800 1.00 91.12 185 PRO A CA 1
ATOM 1435 C C . PRO A 1 185 ? -12.661 -10.072 8.045 1.00 91.12 185 PRO A C 1
ATOM 1437 O O . PRO A 1 185 ? -13.347 -9.860 9.040 1.00 91.12 185 PRO A O 1
ATOM 1440 N N . GLU A 1 186 ? -11.726 -11.021 8.018 1.00 91.81 186 GLU A N 1
ATOM 1441 C CA . GLU A 1 186 ? -11.446 -11.926 9.136 1.00 91.81 186 GLU A CA 1
ATOM 1442 C C . GLU A 1 186 ? -10.887 -11.163 10.341 1.00 91.81 186 GLU A C 1
ATOM 1444 O O . GLU A 1 186 ? -11.366 -11.342 11.460 1.00 91.81 186 GLU A O 1
ATOM 1449 N N . LEU A 1 187 ? -9.930 -10.260 10.102 1.00 91.25 187 LEU A N 1
ATOM 1450 C CA . LEU A 1 187 ? -9.360 -9.392 11.131 1.00 91.25 187 LEU A CA 1
ATOM 1451 C C . LEU A 1 187 ? -10.424 -8.458 11.723 1.00 91.25 187 LEU A C 1
ATOM 1453 O O . LEU A 1 187 ? -10.469 -8.229 12.932 1.00 91.25 187 LEU A O 1
ATOM 1457 N N . LYS A 1 188 ? -11.317 -7.933 10.879 1.00 94.25 188 LYS A N 1
ATOM 1458 C CA . LYS A 1 188 ? -12.442 -7.110 11.323 1.00 94.25 188 LYS A CA 1
ATOM 1459 C C . LYS A 1 188 ? -13.381 -7.889 12.250 1.00 94.25 188 LYS A C 1
ATOM 1461 O O . LYS A 1 188 ? -13.755 -7.362 13.298 1.00 94.25 188 LYS A O 1
ATOM 1466 N N . GLU A 1 189 ? -13.749 -9.118 11.895 1.00 95.00 189 GLU A N 1
ATOM 1467 C CA . GLU A 1 189 ? -14.595 -9.975 12.738 1.00 95.00 189 GLU A CA 1
ATOM 1468 C C . GLU A 1 189 ? -13.910 -10.339 14.064 1.00 95.00 189 GLU A C 1
ATOM 1470 O O . GLU A 1 189 ? -14.554 -10.298 15.112 1.00 95.00 189 GLU A O 1
ATOM 1475 N N . GLU A 1 190 ? -12.603 -10.614 14.054 1.00 95.44 190 GLU A N 1
ATOM 1476 C CA . GLU A 1 190 ? -11.819 -10.854 15.273 1.00 95.44 190 GLU A CA 1
ATOM 1477 C C . GLU A 1 190 ? -11.861 -9.641 16.219 1.00 95.44 190 GLU A C 1
ATOM 1479 O O . GLU A 1 190 ? -12.214 -9.771 17.393 1.00 95.44 190 GLU A O 1
ATOM 1484 N N . ILE A 1 191 ? -11.595 -8.442 15.693 1.00 95.56 191 ILE A N 1
ATOM 1485 C CA . ILE A 1 191 ? -11.617 -7.182 16.450 1.00 95.56 191 ILE A CA 1
ATOM 1486 C C . ILE A 1 191 ? -13.010 -6.892 17.030 1.00 95.56 191 ILE A C 1
ATOM 1488 O O . ILE A 1 191 ? -13.142 -6.509 18.197 1.00 95.56 191 ILE A O 1
ATOM 1492 N N . ILE A 1 192 ? -14.068 -7.093 16.241 1.00 96.19 192 ILE A N 1
ATOM 1493 C CA . ILE A 1 192 ? -15.453 -6.955 16.713 1.00 96.19 192 ILE A CA 1
ATOM 1494 C C . ILE A 1 192 ? -15.757 -8.006 17.795 1.00 96.19 192 ILE A C 1
ATOM 1496 O O . ILE A 1 192 ? -16.440 -7.705 18.777 1.00 96.19 192 ILE A O 1
ATOM 1500 N N . GLY A 1 193 ? -15.221 -9.221 17.661 1.00 97.06 193 GLY A N 1
ATOM 1501 C CA . GLY A 1 193 ? -15.305 -10.288 18.658 1.00 97.06 193 GLY A CA 1
ATOM 1502 C C . GLY A 1 193 ? -14.714 -9.895 20.014 1.00 97.06 193 GLY A C 1
ATOM 1503 O O . GLY A 1 193 ? -15.348 -10.133 21.046 1.00 97.06 193 GLY A O 1
ATOM 1504 N N . VAL A 1 194 ? -13.560 -9.222 20.028 1.00 97.81 194 VAL A N 1
ATOM 1505 C CA . VAL A 1 194 ? -12.944 -8.682 21.257 1.00 97.81 194 VAL A CA 1
ATOM 1506 C C . VAL A 1 194 ? -13.865 -7.663 21.930 1.00 97.81 194 VAL A C 1
ATOM 1508 O O . VAL A 1 194 ? -14.113 -7.753 23.133 1.00 97.81 194 VAL A O 1
ATOM 1511 N N . LEU A 1 195 ? -14.432 -6.721 21.164 1.00 97.69 195 LEU A N 1
ATOM 1512 C CA . LEU A 1 195 ? -15.378 -5.734 21.701 1.00 97.69 195 LEU A CA 1
ATOM 1513 C C . LEU A 1 195 ? -16.624 -6.411 22.286 1.00 97.69 195 LEU A C 1
ATOM 1515 O O . LEU A 1 195 ? -17.034 -6.083 23.399 1.00 97.69 195 LEU A O 1
ATOM 1519 N N . ASN A 1 196 ? -17.201 -7.384 21.578 1.00 96.88 196 ASN A N 1
ATOM 1520 C CA . ASN A 1 196 ? -18.355 -8.143 22.061 1.00 96.88 196 ASN A CA 1
ATOM 1521 C C . ASN A 1 196 ? -18.043 -8.921 23.342 1.00 96.88 196 ASN A C 1
ATOM 1523 O O . ASN A 1 196 ? -18.861 -8.928 24.260 1.00 96.88 196 ASN A O 1
ATOM 1527 N N . THR A 1 197 ? -16.865 -9.540 23.429 1.00 97.31 197 THR A N 1
ATOM 1528 C CA . THR A 1 197 ? -16.431 -10.283 24.621 1.00 97.31 197 THR A CA 1
ATOM 1529 C C . THR A 1 197 ? -16.246 -9.333 25.802 1.00 97.31 197 THR A C 1
ATOM 1531 O O . THR A 1 197 ? -16.800 -9.562 26.875 1.00 97.31 197 THR A O 1
ATOM 1534 N N . PHE A 1 198 ? -15.568 -8.202 25.593 1.00 97.38 198 PHE A N 1
ATOM 1535 C CA . PHE A 1 198 ? -15.415 -7.166 26.612 1.00 97.38 198 PHE A CA 1
ATOM 1536 C C . PHE A 1 198 ? -16.769 -6.663 27.130 1.00 97.38 198 PHE A C 1
ATOM 1538 O O . PHE A 1 198 ? -16.994 -6.647 28.338 1.00 97.38 198 PHE A O 1
ATOM 1545 N N . PHE A 1 199 ? -17.696 -6.307 26.235 1.00 96.06 199 PHE A N 1
ATOM 1546 C CA . PHE A 1 199 ? -19.027 -5.839 26.623 1.00 96.06 199 PHE A CA 1
ATOM 1547 C C . PHE A 1 199 ? -19.905 -6.935 27.233 1.00 96.06 199 PHE A C 1
ATOM 1549 O O . PHE A 1 199 ? -20.739 -6.605 28.068 1.00 96.06 199 PHE A O 1
ATOM 1556 N N . SER A 1 200 ? -19.736 -8.208 26.869 1.00 94.88 200 SER A N 1
ATOM 1557 C CA . SER A 1 200 ? -20.448 -9.329 27.509 1.00 94.88 200 SER A CA 1
ATOM 1558 C C . SER A 1 200 ? -19.990 -9.510 28.955 1.00 94.88 200 SER A C 1
ATOM 1560 O O . SER A 1 200 ? -20.827 -9.622 29.850 1.00 94.88 200 SER A O 1
ATOM 1562 N N . GLY A 1 201 ? -18.686 -9.361 29.211 1.00 94.75 201 GLY A N 1
ATOM 1563 C CA . GLY A 1 201 ? -18.136 -9.348 30.566 1.00 94.75 201 GLY A CA 1
ATOM 1564 C C . GLY A 1 201 ? -18.746 -8.257 31.456 1.00 94.75 201 GLY A C 1
ATOM 1565 O O . GLY A 1 201 ? -18.902 -8.465 32.656 1.00 94.75 201 GLY A O 1
ATOM 1566 N N . PHE A 1 202 ? -19.183 -7.120 30.891 1.00 89.56 202 PHE A N 1
ATOM 1567 C CA . PHE A 1 202 ? -19.921 -6.102 31.658 1.00 89.56 202 PHE A CA 1
ATOM 1568 C C . PHE A 1 202 ? -21.276 -6.631 32.125 1.00 89.56 202 PHE A C 1
ATOM 1570 O O . PHE A 1 202 ? -21.652 -6.397 33.269 1.00 89.56 202 PHE A O 1
ATOM 1577 N N . GLN A 1 203 ? -22.003 -7.323 31.245 1.00 90.06 203 GLN A N 1
ATOM 1578 C CA . GLN A 1 203 ? -23.362 -7.819 31.508 1.00 90.06 203 GLN A CA 1
ATOM 1579 C C . GLN A 1 203 ? -23.343 -8.893 32.589 1.00 90.06 203 GLN A C 1
ATOM 1581 O O . GLN A 1 203 ? -24.154 -8.875 33.510 1.00 90.06 203 GLN A O 1
ATOM 1586 N N . GLU A 1 204 ? -22.375 -9.798 32.484 1.00 92.75 204 GLU A N 1
ATOM 1587 C CA . GLU A 1 204 ? -22.201 -10.934 33.388 1.00 92.75 204 GLU A CA 1
ATOM 1588 C C . GLU A 1 204 ? -21.432 -10.555 34.661 1.00 92.75 204 GLU A C 1
ATOM 1590 O O . GLU A 1 204 ? -21.339 -11.349 35.595 1.00 92.75 204 GLU A O 1
ATOM 1595 N N . ARG A 1 205 ? -20.894 -9.326 34.715 1.00 90.56 205 ARG A N 1
ATOM 1596 C CA . ARG A 1 205 ? -19.960 -8.851 35.749 1.00 90.56 205 ARG A CA 1
ATOM 1597 C C . ARG A 1 205 ? -18.749 -9.783 35.900 1.00 90.56 205 ARG A C 1
ATOM 1599 O O . ARG A 1 205 ? -18.188 -9.924 36.988 1.00 90.56 205 ARG A O 1
ATOM 1606 N N . ASP A 1 206 ? -18.339 -10.398 34.794 1.00 96.25 206 ASP A N 1
ATOM 1607 C CA . ASP A 1 206 ? -17.218 -11.324 34.727 1.00 96.25 206 ASP A CA 1
ATOM 1608 C C . ASP A 1 206 ? -15.902 -10.538 34.662 1.00 96.25 206 ASP A C 1
ATOM 1610 O O . ASP A 1 206 ? -15.493 -9.997 33.628 1.00 96.25 206 ASP A O 1
ATOM 1614 N N . GLN A 1 207 ? -15.227 -10.471 35.809 1.00 96.56 207 GLN A N 1
ATOM 1615 C CA . GLN A 1 207 ? -13.965 -9.754 35.948 1.00 96.56 207 GLN A CA 1
ATOM 1616 C C . GLN A 1 207 ? -12.843 -10.362 35.100 1.00 96.56 207 GLN A C 1
ATOM 1618 O O . GLN A 1 207 ? -11.979 -9.619 34.629 1.00 96.56 207 GLN A O 1
ATOM 1623 N N . GLU A 1 208 ? -12.834 -11.684 34.909 1.00 96.75 208 GLU A N 1
ATOM 1624 C CA . GLU A 1 208 ? -11.817 -12.389 34.127 1.00 96.75 208 GLU A CA 1
ATOM 1625 C C . GLU A 1 208 ? -12.001 -12.095 32.638 1.00 96.75 208 GLU A C 1
ATOM 1627 O O . GLU A 1 208 ? -11.041 -11.725 31.952 1.00 96.75 208 GLU A O 1
ATOM 1632 N N . MET A 1 209 ? -13.243 -12.140 32.156 1.00 96.50 209 MET A N 1
ATOM 1633 C CA . MET A 1 209 ? -13.587 -11.765 30.786 1.00 96.50 209 MET A CA 1
ATOM 1634 C C . MET A 1 209 ? -13.252 -10.295 30.506 1.00 96.50 209 MET A C 1
ATOM 1636 O O . MET A 1 209 ? -12.610 -9.985 29.505 1.00 96.50 209 MET A O 1
ATOM 1640 N N . ILE A 1 210 ? -13.581 -9.372 31.415 1.00 96.75 210 ILE A N 1
ATOM 1641 C CA . ILE A 1 210 ? -13.205 -7.956 31.262 1.00 96.75 210 ILE A CA 1
ATOM 1642 C C . ILE A 1 210 ? -11.678 -7.804 31.221 1.00 96.75 210 ILE A C 1
ATOM 1644 O O . ILE A 1 210 ? -11.132 -7.139 30.340 1.00 96.75 210 ILE A O 1
ATOM 1648 N N . CYS A 1 211 ? -10.969 -8.419 32.171 1.00 97.06 211 CYS A N 1
ATOM 1649 C CA . CYS A 1 211 ? -9.527 -8.249 32.310 1.00 97.06 211 CYS A CA 1
ATOM 1650 C C . CYS A 1 211 ? -8.723 -8.915 31.192 1.00 97.06 211 CYS A C 1
ATOM 1652 O O . CYS A 1 211 ? -7.629 -8.437 30.894 1.00 97.06 211 CYS A O 1
ATOM 1654 N N . SER A 1 212 ? -9.201 -10.008 30.601 1.00 96.75 212 SER A N 1
ATOM 1655 C CA . SER A 1 212 ? -8.508 -10.708 29.511 1.00 96.75 212 SER A CA 1
ATOM 1656 C C . SER A 1 212 ? -8.535 -9.933 28.192 1.00 96.75 212 SER A C 1
ATOM 1658 O O . SER A 1 212 ? -7.616 -10.091 27.398 1.00 96.75 212 SER A O 1
ATOM 1660 N N . ASN A 1 213 ? -9.508 -9.036 27.998 1.00 97.19 213 ASN A N 1
ATOM 1661 C CA . ASN A 1 213 ? -9.683 -8.266 26.761 1.00 97.19 213 ASN A CA 1
ATOM 1662 C C . ASN A 1 213 ? -9.048 -6.863 26.787 1.00 97.19 213 ASN A C 1
ATOM 1664 O O . ASN A 1 213 ? -9.110 -6.141 25.794 1.00 97.19 213 ASN A O 1
ATOM 1668 N N . ILE A 1 214 ? -8.439 -6.442 27.900 1.00 97.56 214 ILE A N 1
ATOM 1669 C CA . ILE A 1 214 ? -7.845 -5.102 28.046 1.00 97.56 214 ILE A CA 1
ATOM 1670 C C . ILE A 1 214 ? -6.359 -5.156 28.391 1.00 97.56 214 ILE A C 1
ATOM 1672 O O . ILE A 1 214 ? -5.867 -6.091 29.037 1.00 97.56 214 ILE A O 1
ATOM 1676 N N . THR A 1 215 ? -5.633 -4.103 28.020 1.00 96.19 215 THR A N 1
ATOM 1677 C CA . THR A 1 215 ? -4.231 -3.942 28.421 1.00 96.19 215 THR A CA 1
ATOM 1678 C C . THR A 1 215 ? -4.097 -3.824 29.951 1.00 96.19 215 THR A C 1
ATOM 1680 O O . THR A 1 215 ? -5.040 -3.425 30.640 1.00 96.19 215 THR A O 1
ATOM 1683 N N . PRO A 1 216 ? -2.925 -4.144 30.541 1.00 95.44 216 PRO A N 1
ATOM 1684 C CA . PRO A 1 216 ? -2.687 -3.955 31.979 1.00 95.44 216 PRO A CA 1
ATOM 1685 C C . PRO A 1 216 ? -2.966 -2.527 32.466 1.00 95.44 216 PRO A C 1
ATOM 1687 O O . PRO A 1 216 ? -3.496 -2.338 33.563 1.00 95.44 216 PRO A O 1
ATOM 1690 N N . ASN A 1 217 ? -2.637 -1.543 31.624 1.00 94.62 217 ASN A N 1
ATOM 1691 C CA . ASN A 1 217 ? -2.974 -0.138 31.803 1.00 94.62 217 ASN A CA 1
ATOM 1692 C C . ASN A 1 217 ? -3.562 0.396 30.494 1.00 94.62 217 ASN A C 1
ATOM 1694 O O . ASN A 1 217 ? -2.881 0.406 29.463 1.00 94.62 217 ASN A O 1
ATOM 1698 N N . MET A 1 218 ? -4.819 0.823 30.535 1.00 95.75 218 MET A N 1
ATOM 1699 C CA . MET A 1 218 ? -5.488 1.484 29.423 1.00 95.75 218 MET A CA 1
ATOM 1700 C C . MET A 1 218 ? -5.074 2.952 29.382 1.00 95.75 218 MET A C 1
ATOM 1702 O O . MET A 1 218 ? -5.083 3.637 30.406 1.00 95.75 218 MET A O 1
ATOM 1706 N N . THR A 1 219 ? -4.746 3.479 28.206 1.00 95.25 219 THR A N 1
ATOM 1707 C CA . THR A 1 219 ? -4.421 4.907 28.073 1.00 95.25 219 THR A CA 1
ATOM 1708 C C . THR A 1 219 ? -5.645 5.773 28.322 1.00 95.25 219 THR A C 1
ATOM 1710 O O . THR A 1 219 ? -5.532 6.835 28.942 1.00 95.25 219 THR A O 1
ATOM 1713 N N . ARG A 1 220 ? -6.823 5.288 27.918 1.00 96.12 220 ARG A N 1
ATOM 1714 C CA . ARG A 1 220 ? -8.105 5.922 28.196 1.00 96.12 220 ARG A CA 1
ATOM 1715 C C . ARG A 1 220 ? -9.203 4.883 28.390 1.00 96.12 220 ARG A C 1
ATOM 1717 O O . ARG A 1 220 ? -9.327 3.947 27.610 1.00 96.12 220 ARG A O 1
ATOM 1724 N N . PHE A 1 221 ? -10.021 5.070 29.412 1.00 97.44 221 PHE A N 1
ATOM 1725 C CA . PHE A 1 221 ? -11.248 4.308 29.601 1.00 97.44 221 PHE A CA 1
ATOM 1726 C C . PHE A 1 221 ? -12.373 5.282 29.940 1.00 97.44 221 PHE A C 1
ATOM 1728 O O . PHE A 1 221 ? -12.373 5.927 30.993 1.00 97.44 221 PHE A O 1
ATOM 1735 N N . LEU A 1 222 ? -13.312 5.425 29.008 1.00 94.88 222 LEU A N 1
ATOM 1736 C CA . LEU A 1 222 ? -14.373 6.425 29.028 1.00 94.88 222 LEU A CA 1
ATOM 1737 C C . LEU A 1 222 ? -13.789 7.843 29.196 1.00 94.88 222 LEU A C 1
ATOM 1739 O O . LEU A 1 222 ? -13.058 8.333 28.332 1.00 94.88 222 LEU A O 1
ATOM 1743 N N . GLY A 1 223 ? -14.104 8.517 30.303 1.00 93.00 223 GLY A N 1
ATOM 1744 C CA . GLY A 1 223 ? -13.576 9.843 30.635 1.00 93.00 223 GLY A CA 1
ATOM 1745 C C . GLY A 1 223 ? -12.219 9.838 31.351 1.00 93.00 223 GLY A C 1
ATOM 1746 O O . GLY A 1 223 ? -11.649 10.908 31.548 1.00 93.00 223 GLY A O 1
ATOM 1747 N N . GLN A 1 224 ? -11.705 8.672 31.753 1.00 95.62 224 GLN A N 1
ATOM 1748 C CA . GLN A 1 224 ? -10.511 8.534 32.594 1.00 95.62 224 GLN A CA 1
ATOM 1749 C C . GLN A 1 224 ? -9.267 8.225 31.752 1.00 95.62 224 GLN A C 1
ATOM 1751 O O . GLN A 1 224 ? -9.364 7.552 30.729 1.00 95.62 224 GLN A O 1
ATOM 1756 N N . THR A 1 225 ? -8.095 8.686 32.188 1.00 96.19 225 THR A N 1
ATOM 1757 C CA . THR A 1 225 ? -6.800 8.425 31.537 1.00 96.19 225 THR A CA 1
ATOM 1758 C C . THR A 1 225 ? -5.895 7.570 32.423 1.00 96.19 225 THR A C 1
ATOM 1760 O O . THR A 1 225 ? -6.012 7.614 33.645 1.00 96.19 225 THR A O 1
ATOM 1763 N N . ASN A 1 226 ? -4.995 6.800 31.803 1.00 94.38 226 ASN A N 1
ATOM 1764 C CA . ASN A 1 226 ? -4.032 5.914 32.471 1.00 94.38 226 ASN A CA 1
ATOM 1765 C C . ASN A 1 226 ? -4.678 5.009 33.543 1.00 94.38 226 ASN A C 1
ATOM 1767 O O . ASN A 1 226 ? -4.402 5.108 34.740 1.00 94.38 226 ASN A O 1
ATOM 1771 N N . VAL A 1 227 ? -5.597 4.159 33.097 1.00 96.81 227 VAL A N 1
ATOM 1772 C CA . VAL A 1 227 ? -6.528 3.402 33.934 1.00 96.81 227 VAL A CA 1
ATOM 1773 C C . VAL A 1 227 ? -6.052 1.958 34.075 1.00 96.81 227 VAL A C 1
ATOM 1775 O O . VAL A 1 227 ? -5.894 1.254 33.082 1.00 96.81 227 VAL A O 1
ATOM 1778 N N . SER A 1 228 ? -5.841 1.492 35.306 1.00 97.81 228 SER A N 1
ATOM 1779 C CA . SER A 1 228 ? -5.500 0.089 35.575 1.00 97.81 228 SER A CA 1
ATOM 1780 C C . SER A 1 228 ? -6.725 -0.825 35.476 1.00 97.81 228 SER A C 1
ATOM 1782 O O . SER A 1 228 ? -7.860 -0.370 35.640 1.00 97.81 228 SER A O 1
ATOM 1784 N N . LYS A 1 229 ? -6.510 -2.137 35.316 1.00 97.31 229 LYS A N 1
ATOM 1785 C CA . LYS A 1 229 ? -7.595 -3.141 35.330 1.00 97.31 229 LYS A CA 1
ATOM 1786 C C . LYS A 1 229 ? -8.518 -3.014 36.551 1.00 97.31 229 LYS A C 1
ATOM 1788 O O . LYS A 1 229 ? -9.732 -2.961 36.400 1.00 97.31 229 LYS A O 1
ATOM 1793 N N . ALA A 1 230 ? -7.959 -2.857 37.754 1.00 97.38 230 ALA A N 1
ATOM 1794 C CA . ALA A 1 230 ? -8.749 -2.672 38.978 1.00 97.38 230 ALA A CA 1
ATOM 1795 C C . ALA A 1 230 ? -9.634 -1.410 38.931 1.00 97.38 230 ALA A C 1
ATOM 1797 O O . ALA A 1 230 ? -10.761 -1.397 39.436 1.00 97.38 230 ALA A O 1
ATOM 1798 N N . LYS A 1 231 ? -9.146 -0.336 38.297 1.00 97.31 231 LYS A N 1
ATOM 1799 C CA . LYS A 1 231 ? -9.929 0.890 38.138 1.00 97.31 231 LYS A CA 1
ATOM 1800 C C . LYS A 1 231 ? -11.026 0.746 37.079 1.00 97.31 231 LYS A C 1
ATOM 1802 O O . LYS A 1 231 ? -12.110 1.293 37.274 1.00 97.31 231 LYS A O 1
ATOM 1807 N N . VAL A 1 232 ? -10.786 -0.018 36.012 1.00 96.81 232 VAL A N 1
ATOM 1808 C CA . VAL A 1 232 ? -11.829 -0.405 35.049 1.00 96.81 232 VAL A CA 1
ATOM 1809 C C . VAL A 1 232 ? -12.935 -1.189 35.758 1.00 96.81 232 VAL A C 1
ATOM 1811 O O . VAL A 1 232 ? -14.084 -0.761 35.718 1.00 96.81 232 VAL A O 1
ATOM 1814 N N . LEU A 1 233 ? -12.585 -2.252 36.493 1.00 96.88 233 LEU A N 1
ATOM 1815 C CA . LEU A 1 233 ? -13.549 -3.091 37.218 1.00 96.88 233 LEU A CA 1
ATOM 1816 C C . LEU A 1 233 ? -14.418 -2.281 38.188 1.00 96.88 233 LEU A C 1
ATOM 1818 O O . LEU A 1 233 ? -15.639 -2.347 38.106 1.00 96.88 233 LEU A O 1
ATOM 1822 N N . SER A 1 234 ? -13.812 -1.445 39.037 1.00 95.69 234 SER A N 1
ATOM 1823 C CA . SER A 1 234 ? -14.575 -0.590 39.967 1.00 95.69 234 SER A CA 1
ATOM 1824 C C . SER A 1 234 ? -15.437 0.468 39.266 1.00 95.69 234 SER A C 1
ATOM 1826 O O . SER A 1 234 ? -16.474 0.867 39.791 1.00 95.69 234 SER A O 1
ATOM 1828 N N . THR A 1 235 ? -15.042 0.930 38.073 1.00 94.06 235 THR A N 1
ATOM 1829 C CA . THR A 1 235 ? -15.874 1.838 37.265 1.00 94.06 235 THR A CA 1
ATOM 1830 C C . THR A 1 235 ? -17.109 1.115 36.723 1.00 94.06 235 THR A C 1
ATOM 1832 O O . THR A 1 235 ? -18.186 1.700 36.706 1.00 94.06 235 THR A O 1
ATOM 1835 N N . ILE A 1 236 ? -16.960 -0.145 36.304 1.00 92.88 236 ILE A N 1
ATOM 1836 C CA . ILE A 1 236 ? -18.059 -0.988 35.809 1.00 92.88 236 ILE A CA 1
ATOM 1837 C C . ILE A 1 236 ? -18.995 -1.370 36.954 1.00 92.88 236 ILE A C 1
ATOM 1839 O O . ILE A 1 236 ? -20.205 -1.224 36.829 1.00 92.88 236 ILE A O 1
ATOM 1843 N N . GLU A 1 237 ? -18.442 -1.796 38.088 1.00 91.81 237 GLU A N 1
ATOM 1844 C CA . GLU A 1 237 ? -19.206 -2.128 39.293 1.00 91.81 237 GLU A CA 1
ATOM 1845 C C . GLU A 1 237 ? -20.064 -0.943 39.755 1.00 91.81 237 GLU A C 1
ATOM 1847 O O . GLU A 1 237 ? -21.243 -1.110 40.057 1.00 91.81 237 GLU A O 1
ATOM 1852 N N . GLY A 1 238 ? -19.520 0.278 39.689 1.00 89.88 238 GLY A N 1
ATOM 1853 C CA . GLY A 1 238 ? -20.255 1.507 39.995 1.00 89.88 238 GLY A CA 1
ATOM 1854 C C . GLY A 1 238 ? -21.436 1.817 39.063 1.00 89.88 238 GLY A C 1
ATOM 1855 O O . GLY A 1 238 ? -22.237 2.688 39.395 1.00 89.88 238 GLY A O 1
ATOM 1856 N N . MET A 1 239 ? -21.575 1.131 37.920 1.00 85.06 239 MET A N 1
ATOM 1857 C CA . MET A 1 239 ? -22.752 1.257 37.047 1.00 85.06 239 MET A CA 1
ATOM 1858 C C . MET A 1 239 ? -23.959 0.464 37.560 1.00 85.06 239 MET A C 1
ATOM 1860 O O . MET A 1 239 ? -25.074 0.729 37.123 1.00 85.06 239 MET A O 1
ATOM 1864 N N . PHE A 1 240 ? -23.759 -0.492 38.468 1.00 86.19 240 PHE A N 1
ATOM 1865 C CA . PHE A 1 240 ? -24.810 -1.352 39.004 1.00 86.19 240 PHE A CA 1
ATOM 1866 C C . PHE A 1 240 ? -25.233 -0.881 40.399 1.00 86.19 240 PHE A C 1
ATOM 1868 O O . PHE A 1 240 ? -24.820 -1.432 41.419 1.00 86.19 240 PHE A O 1
ATOM 1875 N N . THR A 1 241 ? -26.046 0.174 40.444 1.00 87.25 241 THR A N 1
ATOM 1876 C CA . THR A 1 241 ? -26.667 0.662 41.686 1.00 87.25 241 THR A CA 1
ATOM 1877 C C . THR A 1 241 ? -27.786 -0.271 42.160 1.00 87.25 241 THR A C 1
ATOM 1879 O O . THR A 1 241 ? -28.244 -1.110 41.392 1.00 87.25 241 THR A O 1
ATOM 1882 N N . GLU A 1 242 ? -28.279 -0.089 43.391 1.00 88.88 242 GLU A N 1
ATOM 1883 C CA . GLU A 1 242 ? -29.350 -0.915 43.990 1.00 88.88 242 GLU A CA 1
ATOM 1884 C C . GLU A 1 242 ? -30.605 -1.034 43.105 1.00 88.88 242 GLU A C 1
ATOM 1886 O O . GLU A 1 242 ? -31.230 -2.090 43.054 1.00 88.88 242 GLU A O 1
ATOM 1891 N N . ASP A 1 243 ? -30.919 0.014 42.340 1.00 91.62 243 ASP A N 1
ATOM 1892 C CA . ASP A 1 243 ? -32.085 0.046 41.453 1.00 91.62 243 ASP A CA 1
ATOM 1893 C C . ASP A 1 243 ? -31.850 -0.551 40.050 1.00 91.62 243 ASP A C 1
ATOM 1895 O O . ASP A 1 243 ? -32.782 -0.588 39.247 1.00 91.62 243 ASP A O 1
ATOM 1899 N N . ILE A 1 244 ? -30.617 -0.951 39.707 1.00 90.81 244 ILE A N 1
ATOM 1900 C CA . ILE A 1 244 ? -30.251 -1.474 38.380 1.00 90.81 244 ILE A CA 1
ATOM 1901 C C . ILE A 1 244 ? -30.132 -2.997 38.450 1.00 90.81 244 ILE A C 1
ATOM 1903 O O . ILE A 1 244 ? -29.191 -3.546 39.028 1.00 90.81 244 ILE A O 1
ATOM 1907 N N . GLU A 1 245 ? -31.074 -3.675 37.803 1.00 90.56 245 GLU A N 1
ATOM 1908 C CA . GLU A 1 245 ? -31.183 -5.134 37.781 1.00 90.56 245 GLU A CA 1
ATOM 1909 C C . GLU A 1 245 ? -30.228 -5.740 36.745 1.00 90.56 245 GLU A C 1
ATOM 1911 O O . GLU A 1 245 ? -29.463 -6.654 37.058 1.00 90.56 245 GLU A O 1
ATOM 1916 N N . ALA A 1 246 ? -30.201 -5.178 35.532 1.00 91.00 246 ALA A N 1
ATOM 1917 C CA . ALA A 1 246 ? -29.331 -5.627 34.451 1.00 91.00 246 ALA A CA 1
ATOM 1918 C C . ALA A 1 246 ? -28.909 -4.474 33.533 1.00 91.00 246 ALA A C 1
ATOM 1920 O O . ALA A 1 246 ? -29.641 -3.505 33.325 1.00 91.00 246 ALA A O 1
ATOM 1921 N N . VAL A 1 247 ? -27.719 -4.601 32.943 1.00 92.62 247 VAL A N 1
ATOM 1922 C CA . VAL A 1 247 ? -27.230 -3.708 31.887 1.00 92.62 247 VAL A CA 1
ATOM 1923 C C . VAL A 1 247 ? -26.733 -4.570 30.742 1.00 92.62 247 VAL A C 1
ATOM 1925 O O . VAL A 1 247 ? -25.874 -5.427 30.934 1.00 92.62 247 VAL A O 1
ATOM 1928 N N . ARG A 1 248 ? -27.257 -4.327 29.543 1.00 93.31 248 ARG A N 1
ATOM 1929 C CA . ARG A 1 248 ? -26.876 -5.029 28.320 1.00 93.31 248 ARG A CA 1
ATOM 1930 C C . ARG A 1 248 ? -26.319 -4.045 27.306 1.00 93.31 248 ARG A C 1
ATOM 1932 O O . ARG A 1 248 ? -26.911 -2.998 27.069 1.00 93.31 248 ARG A O 1
ATOM 1939 N N . PHE A 1 249 ? -25.225 -4.429 26.665 1.00 94.88 249 PHE A N 1
ATOM 1940 C CA . PHE A 1 249 ? -24.621 -3.708 25.552 1.00 94.88 249 PHE A CA 1
ATOM 1941 C C . PHE A 1 249 ? -24.724 -4.536 24.269 1.00 94.88 249 PHE A C 1
ATOM 1943 O O . PHE A 1 249 ? -24.499 -5.746 24.279 1.00 94.88 249 PHE A O 1
ATOM 1950 N N . VAL A 1 250 ? -25.075 -3.897 23.159 1.00 95.50 250 VAL A N 1
ATOM 1951 C CA . VAL A 1 250 ? -25.140 -4.527 21.837 1.00 95.50 250 VAL A CA 1
ATOM 1952 C C . VAL A 1 250 ? -24.290 -3.706 20.883 1.00 95.50 250 VAL A C 1
ATOM 1954 O O . VAL A 1 250 ? -24.642 -2.572 20.567 1.00 95.50 250 VAL A O 1
ATOM 1957 N N . VAL A 1 251 ? -23.158 -4.266 20.455 1.00 95.75 251 VAL A N 1
ATOM 1958 C CA . VAL A 1 251 ? -22.280 -3.628 19.467 1.00 95.75 251 VAL A CA 1
ATOM 1959 C C . VAL A 1 251 ? -22.966 -3.667 18.101 1.00 95.75 251 VAL A C 1
ATOM 1961 O O . VAL A 1 251 ? -23.478 -4.704 17.670 1.00 95.75 251 VAL A O 1
ATOM 1964 N N . GLY A 1 252 ? -23.010 -2.517 17.436 1.00 92.19 252 GLY A N 1
ATOM 1965 C CA . GLY A 1 252 ? -23.547 -2.355 16.095 1.00 92.19 252 GLY A CA 1
ATOM 1966 C C . GLY A 1 252 ? -22.709 -3.086 15.048 1.00 92.19 252 GLY A C 1
ATOM 1967 O O . GLY A 1 252 ? -21.533 -3.388 15.236 1.00 92.19 252 GLY A O 1
ATOM 1968 N N . ARG A 1 253 ? -23.324 -3.369 13.896 1.00 90.88 253 ARG A N 1
ATOM 1969 C CA . ARG A 1 253 ? -22.635 -3.974 12.737 1.00 90.88 253 ARG A CA 1
ATOM 1970 C C . ARG A 1 253 ? -21.914 -2.944 11.863 1.00 90.88 253 ARG A C 1
ATOM 1972 O O . ARG A 1 253 ? -21.408 -3.279 10.798 1.00 90.88 253 ARG A O 1
ATOM 1979 N N . ASP A 1 254 ? -21.906 -1.693 12.299 1.00 94.50 254 ASP A N 1
ATOM 1980 C CA . ASP A 1 254 ? -21.345 -0.529 11.620 1.00 94.50 254 ASP A CA 1
ATOM 1981 C C . ASP A 1 254 ? -19.901 -0.238 12.047 1.00 94.50 254 ASP A C 1
ATOM 1983 O O . ASP A 1 254 ? -19.407 0.862 11.825 1.00 94.50 254 ASP A O 1
ATOM 1987 N N . ALA A 1 255 ? -19.223 -1.209 12.665 1.00 95.38 255 ALA A N 1
ATOM 1988 C CA . ALA A 1 255 ? -17.832 -1.052 13.042 1.00 95.38 255 ALA A CA 1
ATOM 1989 C C . ALA A 1 255 ? -16.962 -0.773 11.804 1.00 95.38 255 ALA A C 1
ATOM 1991 O O . ALA A 1 255 ? -16.949 -1.538 10.834 1.00 95.38 255 ALA A O 1
ATOM 1992 N N . GLU A 1 256 ? -16.209 0.313 11.863 1.00 96.38 256 GLU A N 1
ATOM 1993 C CA . GLU A 1 256 ? -15.163 0.691 10.924 1.00 96.38 256 GLU A CA 1
ATOM 1994 C C . GLU A 1 256 ? -13.822 0.485 11.618 1.00 96.38 256 GLU A C 1
ATOM 1996 O O . GLU A 1 256 ? -13.626 0.945 12.743 1.00 96.38 256 GLU A O 1
ATOM 2001 N N . VAL A 1 257 ? -12.920 -0.237 10.960 1.00 95.69 257 VAL A N 1
ATOM 2002 C CA . VAL A 1 257 ? -11.610 -0.596 11.501 1.00 95.69 257 VAL A CA 1
ATOM 2003 C C . VAL A 1 257 ? -10.545 -0.017 10.583 1.00 95.69 257 VAL A C 1
ATOM 2005 O O . VAL A 1 257 ? -10.611 -0.189 9.368 1.00 95.69 257 VAL A O 1
ATOM 2008 N N . GLU A 1 258 ? -9.566 0.647 11.178 1.00 93.56 258 GLU A N 1
ATOM 2009 C CA . GLU A 1 258 ? -8.422 1.246 10.502 1.00 93.56 258 GLU A CA 1
ATOM 2010 C C . GLU A 1 258 ? -7.139 0.758 11.179 1.00 93.56 258 GLU A C 1
ATOM 2012 O O . GLU A 1 258 ? -7.012 0.809 12.406 1.00 93.56 258 GLU A O 1
ATOM 2017 N N . CYS A 1 259 ? -6.181 0.282 10.385 1.00 91.69 259 CYS A N 1
ATOM 2018 C CA . CYS A 1 259 ? -4.830 0.033 10.868 1.00 91.69 259 CYS A CA 1
ATOM 2019 C C . CYS A 1 259 ? -4.091 1.372 10.960 1.00 91.69 259 CYS A C 1
ATOM 2021 O O . CYS A 1 259 ? -3.912 2.053 9.952 1.00 91.69 259 CYS A O 1
ATOM 2023 N N . VAL A 1 260 ? -3.653 1.747 12.158 1.00 90.12 260 VAL A N 1
ATOM 2024 C CA . VAL A 1 260 ? -2.953 3.010 12.418 1.00 90.12 260 VAL A CA 1
ATOM 2025 C C . VAL A 1 260 ? -1.616 2.746 13.120 1.00 90.12 260 VAL A C 1
ATOM 2027 O O . VAL A 1 260 ? -1.459 1.720 13.786 1.00 90.12 260 VAL A O 1
ATOM 2030 N N . PRO A 1 261 ? -0.625 3.645 12.999 1.00 85.38 261 PRO A N 1
ATOM 2031 C CA . PRO A 1 261 ? 0.601 3.546 13.787 1.00 85.38 261 PRO A CA 1
ATOM 2032 C C . PRO A 1 261 ? 0.284 3.579 15.287 1.00 85.38 261 PRO A C 1
ATOM 2034 O O . PRO A 1 261 ? -0.527 4.398 15.725 1.00 85.38 261 PRO A O 1
ATOM 2037 N N . ALA A 1 262 ? 0.934 2.728 16.082 1.00 82.31 262 ALA A N 1
ATOM 2038 C CA . ALA A 1 262 ? 0.740 2.710 17.526 1.00 82.31 262 ALA A CA 1
ATOM 2039 C C . ALA A 1 262 ? 1.191 4.034 18.163 1.00 82.31 262 ALA A C 1
ATOM 2041 O O . ALA A 1 262 ? 2.320 4.496 17.976 1.00 82.31 262 ALA A O 1
ATOM 2042 N N . ALA A 1 263 ? 0.308 4.653 18.948 1.00 71.12 263 ALA A N 1
ATOM 2043 C CA . ALA A 1 263 ? 0.642 5.872 19.676 1.00 71.12 263 ALA A CA 1
ATOM 2044 C C . ALA A 1 263 ? 1.669 5.610 20.803 1.00 71.12 263 ALA A C 1
ATOM 2046 O O . ALA A 1 263 ? 1.401 4.833 21.717 1.00 71.12 263 ALA A O 1
ATOM 2047 N N . GLU A 1 264 ? 2.805 6.322 20.759 1.00 63.75 264 GLU A N 1
ATOM 2048 C CA . GLU A 1 264 ? 3.835 6.444 21.810 1.00 63.75 264 GLU A CA 1
ATOM 2049 C C . GLU A 1 264 ? 4.178 5.148 22.578 1.00 63.75 264 GLU A C 1
ATOM 2051 O O . GLU A 1 264 ? 3.855 5.007 23.760 1.00 63.75 264 GLU A O 1
ATOM 2056 N N . LYS A 1 265 ? 4.880 4.225 21.907 1.00 54.03 265 LYS A N 1
ATOM 2057 C CA . LYS A 1 265 ? 5.963 3.336 22.396 1.00 54.03 265 LYS A CA 1
ATOM 2058 C C . LYS A 1 265 ? 6.133 2.213 21.370 1.00 54.03 265 LYS A C 1
ATOM 2060 O O . LYS A 1 265 ? 5.167 1.526 21.084 1.00 54.03 265 LYS A O 1
ATOM 2065 N N . ALA A 1 266 ? 7.366 2.041 20.894 1.00 48.56 266 ALA A N 1
ATOM 2066 C CA . ALA A 1 266 ? 7.793 1.204 19.766 1.00 48.56 266 ALA A CA 1
ATOM 2067 C C . ALA A 1 266 ? 7.507 1.832 18.390 1.00 48.56 266 ALA A C 1
ATOM 2069 O O . ALA A 1 266 ? 6.444 1.693 17.796 1.00 48.56 266 ALA A O 1
ATOM 2070 N N . GLU A 1 267 ? 8.514 2.547 17.892 1.00 45.44 267 GLU A N 1
ATOM 2071 C CA . GLU A 1 267 ? 8.652 2.887 16.479 1.00 45.44 267 GLU A CA 1
ATOM 2072 C C . GLU A 1 267 ? 8.455 1.605 15.645 1.00 45.44 267 GLU A C 1
ATOM 2074 O O . GLU A 1 267 ? 9.236 0.664 15.767 1.00 45.44 267 GLU A O 1
ATOM 2079 N N . GLY A 1 268 ? 7.364 1.540 14.877 1.00 58.06 268 GLY A N 1
ATOM 2080 C CA . GLY A 1 268 ? 7.037 0.403 14.009 1.00 58.06 268 GLY A CA 1
ATOM 2081 C C . GLY A 1 268 ? 5.943 -0.556 14.499 1.00 58.06 268 GLY A C 1
ATOM 2082 O O . GLY A 1 268 ? 5.590 -1.460 13.747 1.00 58.06 268 GLY A O 1
ATOM 2083 N N . GLU A 1 269 ? 5.363 -0.389 15.694 1.00 75.25 269 GLU A N 1
ATOM 2084 C CA . GLU A 1 269 ? 4.182 -1.185 16.076 1.00 75.25 269 GLU A CA 1
ATOM 2085 C C . GLU A 1 269 ? 2.888 -0.595 15.490 1.00 75.25 269 GLU A C 1
ATOM 2087 O O . GLU A 1 269 ? 2.709 0.624 15.428 1.00 75.25 269 GLU A O 1
ATOM 2092 N N . LYS A 1 270 ? 1.971 -1.468 15.055 1.00 84.75 270 LYS A N 1
ATOM 2093 C CA . LYS A 1 270 ? 0.635 -1.102 14.561 1.00 84.75 270 LYS A CA 1
ATOM 2094 C C . LYS A 1 270 ? -0.436 -1.320 15.624 1.00 84.75 270 LYS A C 1
ATOM 2096 O O . LYS A 1 270 ? -0.332 -2.220 16.460 1.00 84.75 270 LYS A O 1
ATOM 2101 N N . GLU A 1 271 ? -1.485 -0.515 15.568 1.00 91.75 271 GLU A N 1
ATOM 2102 C CA . GLU A 1 271 ? -2.696 -0.686 16.362 1.00 91.75 271 GLU A CA 1
ATOM 2103 C C . GLU A 1 271 ? -3.940 -0.548 15.481 1.00 91.75 271 GLU A C 1
ATOM 2105 O O . GLU A 1 271 ? -3.885 -0.058 14.353 1.00 91.75 271 GLU A O 1
ATOM 2110 N N . TYR A 1 272 ? -5.075 -1.000 15.994 1.00 94.56 272 TYR A N 1
ATOM 2111 C CA . TYR A 1 272 ? -6.339 -0.969 15.276 1.00 94.56 272 TYR A CA 1
ATOM 2112 C C . TYR A 1 272 ? -7.261 0.047 15.917 1.00 94.56 272 TYR A C 1
ATOM 2114 O O . TYR A 1 272 ? -7.710 -0.132 17.053 1.00 94.56 272 TYR A O 1
ATOM 2122 N N . LYS A 1 273 ? -7.553 1.114 15.181 1.00 96.25 273 LYS A N 1
ATOM 2123 C CA . LYS A 1 273 ? -8.585 2.072 15.545 1.00 96.25 273 LYS A CA 1
ATOM 2124 C C . LYS A 1 273 ? -9.933 1.524 15.095 1.00 96.25 273 LYS A C 1
ATOM 2126 O O . LYS A 1 273 ? -10.105 1.181 13.930 1.00 96.25 273 LYS A O 1
ATOM 2131 N N . VAL A 1 274 ? -10.896 1.478 16.006 1.00 97.69 274 VAL A N 1
ATOM 2132 C CA . VAL A 1 274 ? -12.246 0.979 15.737 1.00 97.69 274 VAL A CA 1
ATOM 2133 C C . VAL A 1 274 ? -13.260 2.040 16.108 1.00 97.69 274 VAL A C 1
ATOM 2135 O O . VAL A 1 274 ? -13.305 2.479 17.256 1.00 97.69 274 VAL A O 1
ATOM 2138 N N . THR A 1 275 ? -14.099 2.426 15.154 1.00 98.12 275 THR A N 1
ATOM 2139 C CA . THR A 1 275 ? -15.253 3.300 15.387 1.00 98.12 275 THR A CA 1
ATOM 2140 C C . THR A 1 275 ? -16.519 2.485 15.197 1.00 98.12 275 THR A C 1
ATOM 2142 O O . THR A 1 275 ? -16.651 1.808 14.190 1.00 98.12 275 THR A O 1
ATOM 2145 N N . PHE A 1 276 ? -17.443 2.515 16.152 1.00 97.94 276 PHE A N 1
ATOM 2146 C CA . PHE A 1 276 ? -18.642 1.669 16.127 1.00 97.94 276 PHE A CA 1
ATOM 2147 C C . PHE A 1 276 ? -19.801 2.338 16.864 1.00 97.94 276 PHE A C 1
ATOM 2149 O O . PHE A 1 276 ? -19.584 3.252 17.666 1.00 97.94 276 PHE A O 1
ATOM 2156 N N . THR A 1 277 ? -21.034 1.883 16.641 1.00 97.69 277 THR A N 1
ATOM 2157 C CA . THR A 1 277 ? -22.140 2.191 17.557 1.00 97.69 277 THR A CA 1
ATOM 2158 C C . THR A 1 277 ? -22.330 1.083 18.580 1.00 97.69 277 THR A C 1
ATOM 2160 O O . THR A 1 277 ? -22.026 -0.083 18.335 1.00 97.69 277 THR A O 1
ATOM 2163 N N . VAL A 1 278 ? -22.810 1.438 19.768 1.00 96.88 278 VAL A N 1
ATOM 2164 C CA . VAL A 1 278 ? -23.200 0.465 20.788 1.00 96.88 278 VAL A CA 1
ATOM 2165 C C . VAL A 1 278 ? -24.469 0.931 21.484 1.00 96.88 278 VAL A C 1
ATOM 2167 O O . VAL A 1 278 ? -24.549 2.056 21.985 1.00 96.88 278 VAL A O 1
ATOM 2170 N N . ASP A 1 279 ? -25.462 0.053 21.510 1.00 96.44 279 ASP A N 1
ATOM 2171 C CA . ASP A 1 279 ? -26.709 0.268 22.229 1.00 96.44 279 ASP A CA 1
ATOM 2172 C C . ASP A 1 279 ? -26.586 -0.264 23.650 1.00 96.44 279 ASP A C 1
ATOM 2174 O O . ASP A 1 279 ? -26.104 -1.372 23.874 1.00 96.44 279 ASP A O 1
ATOM 2178 N N . GLN A 1 280 ? -27.061 0.517 24.609 1.00 95.19 280 GLN A N 1
ATOM 2179 C CA . GLN A 1 280 ? -27.175 0.150 26.008 1.00 95.19 280 GLN A CA 1
ATOM 2180 C C . GLN A 1 280 ? -28.649 0.006 26.373 1.00 95.19 280 GLN A C 1
ATOM 2182 O O . GLN A 1 280 ? -29.438 0.925 26.155 1.00 95.19 280 GLN A O 1
ATOM 2187 N N . TYR A 1 281 ? -28.986 -1.108 27.009 1.00 95.00 281 TYR A N 1
ATOM 2188 C CA . TYR A 1 281 ? -30.282 -1.382 27.613 1.00 95.00 281 TYR A CA 1
ATOM 2189 C C . TYR A 1 281 ? -30.089 -1.518 29.123 1.00 95.00 281 TYR A C 1
ATOM 2191 O O . TYR A 1 281 ? -29.168 -2.204 29.564 1.00 95.00 281 TYR A O 1
ATOM 2199 N N . ILE A 1 282 ? -30.929 -0.847 29.908 1.00 94.19 282 ILE A N 1
ATOM 2200 C CA . ILE A 1 282 ? -30.881 -0.853 31.374 1.00 94.19 282 ILE A CA 1
ATOM 2201 C C . ILE A 1 282 ? -32.234 -1.336 31.891 1.00 94.19 282 ILE A C 1
ATOM 2203 O O . ILE A 1 282 ? -33.260 -0.696 31.645 1.00 94.19 282 ILE A O 1
ATOM 2207 N N . GLU A 1 283 ? -32.213 -2.436 32.634 1.00 93.62 283 GLU A N 1
ATOM 2208 C CA . GLU A 1 283 ? -33.341 -2.922 33.423 1.00 93.62 283 GLU A CA 1
ATOM 2209 C C . GLU A 1 283 ? -33.221 -2.346 34.833 1.00 93.62 283 GLU A C 1
ATOM 2211 O O . GLU A 1 283 ? -32.170 -2.447 35.472 1.00 93.62 283 GLU A O 1
ATOM 2216 N N . ARG A 1 284 ? -34.275 -1.666 35.290 1.00 94.50 284 ARG A N 1
ATOM 2217 C CA . ARG A 1 284 ? -34.286 -0.934 36.557 1.00 94.50 284 ARG A CA 1
ATOM 2218 C C . ARG A 1 284 ? -35.685 -0.865 37.155 1.00 94.50 284 ARG A C 1
ATOM 2220 O O . ARG A 1 284 ? -36.667 -0.835 36.415 1.00 94.50 284 ARG A O 1
ATOM 2227 N N . ASN A 1 285 ? -35.758 -0.779 38.479 1.00 93.00 285 ASN A N 1
ATOM 2228 C CA . ASN A 1 285 ? -37.016 -0.752 39.236 1.00 93.00 285 ASN A CA 1
ATOM 2229 C C . ASN A 1 285 ? -37.455 0.663 39.677 1.00 93.00 285 ASN A C 1
ATOM 2231 O O . ASN A 1 285 ? -38.536 0.824 40.244 1.00 93.00 285 ASN A O 1
ATOM 2235 N N . ASN A 1 286 ? -36.647 1.687 39.387 1.00 92.81 286 ASN A N 1
ATOM 2236 C CA . ASN A 1 286 ? -36.954 3.095 39.625 1.00 92.81 286 ASN A CA 1
ATOM 2237 C C . ASN A 1 286 ? -37.097 3.896 38.321 1.00 92.81 286 ASN A C 1
ATOM 2239 O O . ASN A 1 286 ? -36.764 3.428 37.231 1.00 92.81 286 ASN A O 1
ATOM 2243 N N . GLU A 1 287 ? -37.583 5.135 38.426 1.00 89.62 287 GLU A N 1
ATOM 2244 C CA . GLU A 1 287 ? -37.604 6.052 37.284 1.00 89.62 287 GLU A CA 1
ATOM 2245 C C . GLU A 1 287 ? -36.181 6.358 36.802 1.00 89.62 287 GLU A C 1
ATOM 2247 O O . GLU A 1 287 ? -35.268 6.626 37.585 1.00 89.62 287 GLU A O 1
ATOM 2252 N N . GLY A 1 288 ? -35.991 6.357 35.485 1.00 90.19 288 GLY A N 1
ATOM 2253 C CA . GLY A 1 288 ? -34.715 6.708 34.891 1.00 90.19 288 GLY A CA 1
ATOM 2254 C C . GLY A 1 288 ? -34.592 6.257 33.448 1.00 90.19 288 GLY A C 1
ATOM 2255 O O . GLY A 1 288 ? -35.521 5.739 32.831 1.00 90.19 288 GLY A O 1
ATOM 2256 N N . LYS A 1 289 ? -33.400 6.469 32.898 1.00 89.56 289 LYS A N 1
ATOM 2257 C CA . LYS A 1 289 ? -33.070 6.074 31.533 1.00 89.56 289 LYS A CA 1
ATOM 2258 C C . LYS A 1 289 ? -32.965 4.550 31.423 1.00 89.56 289 LYS A C 1
ATOM 2260 O O . LYS A 1 289 ? -32.310 3.933 32.264 1.00 89.56 289 LYS A O 1
ATOM 2265 N N . THR A 1 290 ? -33.574 3.985 30.380 1.00 94.00 290 THR A N 1
ATOM 2266 C CA . THR A 1 290 ? -33.595 2.538 30.084 1.00 94.00 290 THR A CA 1
ATOM 2267 C C . THR A 1 290 ? -32.902 2.174 28.771 1.00 94.00 290 THR A C 1
ATOM 2269 O O . THR A 1 290 ? -32.591 1.010 28.545 1.00 94.00 290 THR A O 1
ATOM 2272 N N . PHE A 1 291 ? -32.643 3.156 27.904 1.00 94.94 291 PHE A N 1
ATOM 2273 C CA . PHE A 1 291 ? -31.995 2.950 26.613 1.00 94.94 291 PHE A CA 1
ATOM 2274 C C . PHE A 1 291 ? -31.099 4.132 26.244 1.00 94.94 291 PHE A C 1
ATOM 2276 O O . PHE A 1 291 ? -31.497 5.290 26.402 1.00 94.94 291 PHE A O 1
ATOM 2283 N N . SER A 1 292 ? -29.922 3.835 25.701 1.00 94.56 292 SER A N 1
ATOM 2284 C CA . SER A 1 292 ? -28.978 4.816 25.164 1.00 94.56 292 SER A CA 1
ATOM 2285 C C . SER A 1 292 ? -28.272 4.236 23.944 1.00 94.56 292 SER A C 1
ATOM 2287 O O . SER A 1 292 ? -27.927 3.061 23.957 1.00 94.56 292 SER A O 1
ATOM 2289 N N . THR A 1 293 ? -27.942 5.064 22.957 1.00 96.50 293 THR A N 1
ATOM 2290 C CA . THR A 1 293 ? -26.991 4.691 21.899 1.00 96.50 293 THR A CA 1
ATOM 2291 C C . THR A 1 293 ? -25.738 5.541 22.043 1.00 96.50 293 THR A C 1
ATOM 2293 O O . THR A 1 293 ? -25.818 6.751 22.276 1.00 96.50 293 THR A O 1
ATOM 2296 N N . TYR A 1 294 ? -24.575 4.923 21.890 1.00 96.62 294 TYR A N 1
ATOM 2297 C CA . TYR A 1 294 ? -23.283 5.591 21.948 1.00 96.62 294 TYR A CA 1
ATOM 2298 C C . TYR A 1 294 ? -22.524 5.401 20.643 1.00 96.62 294 TYR A C 1
ATOM 2300 O O . TYR A 1 294 ? -22.598 4.345 20.019 1.00 96.62 294 TYR A O 1
ATOM 2308 N N . LYS A 1 295 ? -21.731 6.407 20.279 1.00 97.94 295 LYS A N 1
ATOM 2309 C CA . LYS A 1 295 ? -20.604 6.235 19.371 1.00 97.94 295 LYS A CA 1
ATOM 2310 C C . LYS A 1 295 ? -19.386 5.848 20.203 1.00 97.94 295 LYS A C 1
ATOM 2312 O O . LYS A 1 295 ? -18.976 6.609 21.080 1.00 97.94 295 LYS A O 1
ATOM 2317 N N . GLY A 1 296 ? -18.855 4.661 19.949 1.00 97.69 296 GLY A N 1
ATOM 2318 C CA . GLY A 1 296 ? -17.622 4.151 20.526 1.00 97.69 296 GLY A CA 1
ATOM 2319 C C . GLY A 1 296 ? -16.423 4.446 19.630 1.00 97.69 296 GLY A C 1
ATOM 2320 O O . GLY A 1 296 ? -16.518 4.366 18.405 1.00 97.69 296 GLY A O 1
ATOM 2321 N N . GLU A 1 297 ? -15.292 4.767 20.249 1.00 98.12 297 GLU A N 1
ATOM 2322 C CA . GLU A 1 297 ? -13.974 4.727 19.615 1.00 98.12 297 GLU A CA 1
ATOM 2323 C C . GLU A 1 297 ? -13.045 3.906 20.512 1.00 98.12 297 GLU A C 1
ATOM 2325 O O . GLU A 1 297 ? -12.877 4.226 21.695 1.00 98.12 297 GLU A O 1
ATOM 2330 N N . ALA A 1 298 ? -12.465 2.844 19.959 1.00 97.88 298 ALA A N 1
ATOM 2331 C CA . ALA A 1 298 ? -11.517 1.976 20.641 1.00 97.88 298 ALA A CA 1
ATOM 2332 C C . ALA A 1 298 ? -10.190 1.891 19.884 1.00 97.88 298 ALA A C 1
ATOM 2334 O O . ALA A 1 298 ? -10.152 2.020 18.664 1.00 97.88 298 ALA A O 1
ATOM 2335 N N . PHE A 1 299 ? -9.112 1.638 20.622 1.00 96.69 299 PHE A N 1
ATOM 2336 C CA . PHE A 1 299 ? -7.812 1.276 20.060 1.00 96.69 299 PHE A CA 1
ATOM 2337 C C . PHE A 1 299 ? -7.405 -0.083 20.614 1.00 96.69 299 PHE A C 1
ATOM 2339 O O . PHE A 1 299 ? -7.342 -0.244 21.839 1.00 96.69 299 PHE A O 1
ATOM 2346 N N . LEU A 1 300 ? -7.138 -1.043 19.730 1.00 95.69 300 LEU A N 1
ATOM 2347 C CA . LEU A 1 300 ? -6.663 -2.378 20.080 1.00 95.69 300 LEU A CA 1
ATOM 2348 C C . LEU A 1 300 ? -5.202 -2.537 19.668 1.00 95.69 300 LEU A C 1
ATOM 2350 O O . LEU A 1 300 ? -4.807 -2.111 18.587 1.00 95.69 300 LEU A O 1
ATOM 2354 N N . THR A 1 301 ? -4.400 -3.169 20.518 1.00 93.50 301 THR A N 1
ATOM 2355 C CA . THR A 1 301 ? -3.016 -3.520 20.173 1.00 93.50 301 THR A CA 1
ATOM 2356 C C . THR A 1 301 ? -2.978 -4.649 19.138 1.00 93.50 301 THR A C 1
ATOM 2358 O O . THR A 1 301 ? -3.962 -5.367 18.958 1.00 93.50 301 THR A O 1
ATOM 2361 N N . ALA A 1 302 ? -1.814 -4.888 18.525 1.00 89.44 302 ALA A N 1
ATOM 2362 C CA . ALA A 1 302 ? -1.593 -6.057 17.665 1.00 89.44 302 ALA A CA 1
ATOM 2363 C C . ALA A 1 302 ? -1.864 -7.411 18.365 1.00 89.44 302 ALA A C 1
ATOM 2365 O O . ALA A 1 302 ? -2.103 -8.411 17.699 1.00 89.44 302 ALA A O 1
ATOM 2366 N N . ALA A 1 303 ? -1.856 -7.443 19.704 1.00 91.75 303 ALA A N 1
ATOM 2367 C CA . ALA A 1 303 ? -2.184 -8.617 20.516 1.00 91.75 303 ALA A CA 1
ATOM 2368 C C . ALA A 1 303 ? -3.682 -8.719 20.879 1.00 91.75 303 ALA A C 1
ATOM 2370 O O . ALA A 1 303 ? -4.027 -9.428 21.821 1.00 91.75 303 ALA A O 1
ATOM 2371 N N . MET A 1 304 ? -4.560 -7.988 20.182 1.00 94.94 304 MET A N 1
ATOM 2372 C CA . MET A 1 304 ? -6.017 -8.000 20.380 1.00 94.94 304 MET A CA 1
ATOM 2373 C C . MET A 1 304 ? -6.475 -7.591 21.786 1.00 94.94 304 MET A C 1
ATOM 2375 O O . MET A 1 304 ? -7.476 -8.078 22.304 1.00 94.94 304 MET A O 1
ATOM 2379 N N . LEU A 1 305 ? -5.761 -6.645 22.404 1.00 96.25 305 LEU A N 1
ATOM 2380 C CA . LEU A 1 305 ? -6.142 -6.065 23.693 1.00 96.25 305 LEU A CA 1
ATOM 2381 C C . LEU A 1 305 ? -6.606 -4.624 23.525 1.00 96.25 305 LEU A C 1
ATOM 2383 O O . LEU A 1 305 ? -5.900 -3.804 22.937 1.00 96.25 305 LEU A O 1
ATOM 2387 N N . ILE A 1 306 ? -7.746 -4.282 24.122 1.00 97.56 306 ILE A N 1
ATOM 2388 C CA . ILE A 1 306 ? -8.264 -2.914 24.139 1.00 97.56 306 ILE A CA 1
ATOM 2389 C C . ILE A 1 306 ? -7.347 -2.057 25.023 1.00 97.56 306 ILE A C 1
ATOM 2391 O O . ILE A 1 30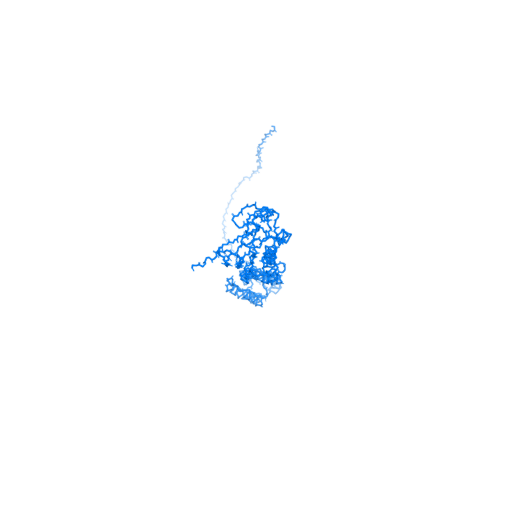6 ? -7.269 -2.227 26.243 1.00 97.56 306 ILE A O 1
ATOM 2395 N N . ARG A 1 307 ? -6.644 -1.118 24.390 1.00 96.00 307 ARG A N 1
ATOM 2396 C CA . ARG A 1 307 ? -5.757 -0.130 25.022 1.00 96.00 307 ARG A CA 1
ATOM 2397 C C . ARG A 1 307 ? -6.506 1.141 25.397 1.00 96.00 307 ARG A C 1
ATOM 2399 O O . ARG A 1 307 ? -6.181 1.784 26.394 1.00 96.00 307 ARG A O 1
ATOM 2406 N N . SER A 1 308 ? -7.481 1.520 24.582 1.00 97.19 308 SER A N 1
ATOM 2407 C CA . SER A 1 308 ? -8.288 2.719 24.768 1.00 97.19 308 SER A CA 1
ATOM 2408 C C . SER A 1 308 ? -9.730 2.418 24.403 1.00 97.19 308 SER A C 1
ATOM 2410 O O . SER A 1 308 ? -9.973 1.743 23.407 1.00 97.19 308 SER A O 1
ATOM 2412 N N . LEU A 1 309 ? -10.674 2.931 25.186 1.00 98.06 309 LEU A N 1
ATOM 2413 C CA . LEU A 1 309 ? -12.091 2.940 24.843 1.00 98.06 309 LEU A CA 1
ATOM 2414 C C . LEU A 1 309 ? -12.706 4.260 25.290 1.00 98.06 309 LEU A C 1
ATOM 2416 O O . LEU A 1 309 ? -12.611 4.635 26.458 1.00 98.06 309 LEU A O 1
ATOM 2420 N N . THR A 1 310 ? -13.390 4.937 24.378 1.00 97.56 310 THR A N 1
ATOM 2421 C CA . THR A 1 310 ? -14.239 6.089 24.675 1.00 97.56 310 THR A CA 1
ATOM 2422 C C . THR A 1 310 ? -15.627 5.868 24.105 1.00 97.56 310 THR A C 1
ATOM 2424 O O . THR A 1 310 ? -15.798 5.162 23.116 1.00 97.56 310 THR A O 1
ATOM 2427 N N . MET A 1 311 ? -16.626 6.456 24.756 1.00 96.25 311 MET A N 1
ATOM 2428 C CA . MET A 1 311 ? -18.015 6.385 24.326 1.00 96.25 311 MET A CA 1
ATOM 2429 C C . MET A 1 311 ? -18.639 7.764 24.487 1.00 96.25 311 MET A C 1
ATOM 2431 O O . MET A 1 311 ? -18.560 8.363 25.561 1.00 96.25 311 MET A O 1
ATOM 2435 N N . GLN A 1 312 ? -19.258 8.261 23.422 1.00 96.12 312 GLN A N 1
ATOM 2436 C CA . GLN A 1 312 ? -20.019 9.501 23.426 1.00 96.12 312 GLN A CA 1
ATOM 2437 C C . GLN A 1 312 ? -21.480 9.183 23.143 1.00 96.12 312 GLN A C 1
ATOM 2439 O O . GLN A 1 312 ? -21.801 8.529 22.154 1.00 96.12 312 GLN A O 1
ATOM 2444 N N . GLU A 1 313 ? -22.372 9.642 24.015 1.00 94.69 313 GLU A N 1
ATOM 2445 C CA . GLU A 1 313 ? -23.797 9.420 23.823 1.00 94.69 313 GLU A CA 1
ATOM 2446 C C . GLU A 1 313 ? -24.298 10.162 22.581 1.00 94.69 313 GLU A C 1
ATOM 2448 O O . GLU A 1 313 ? -24.097 11.370 22.434 1.00 94.69 313 GLU A O 1
ATOM 2453 N N . LEU A 1 314 ? -24.988 9.439 21.703 1.00 90.75 314 LEU A N 1
ATOM 2454 C CA . LEU A 1 314 ? -25.724 10.009 20.587 1.00 90.75 314 LEU A CA 1
ATOM 2455 C C . LEU A 1 314 ? -27.092 10.434 21.123 1.00 90.75 314 LEU A C 1
ATOM 2457 O O . LEU A 1 314 ? -28.067 9.693 21.038 1.00 90.75 314 LEU A O 1
ATOM 2461 N N . SER A 1 315 ? -27.154 11.600 21.767 1.00 70.00 315 SER A N 1
ATOM 2462 C CA . SER A 1 315 ? -28.391 12.118 22.360 1.00 70.00 315 SER A CA 1
ATOM 2463 C C . SER A 1 315 ? -29.562 12.048 21.367 1.00 70.00 315 SER A C 1
ATOM 2465 O O . SER A 1 315 ? -29.479 12.633 20.282 1.00 70.00 315 SER A O 1
ATOM 2467 N N . ARG A 1 316 ? -30.684 11.426 21.753 1.00 56.66 316 ARG A N 1
ATOM 2468 C CA . ARG A 1 316 ? -31.983 11.802 21.178 1.00 56.66 316 ARG A CA 1
ATOM 2469 C C . ARG A 1 316 ? -32.377 13.147 21.787 1.00 56.66 316 ARG A C 1
ATOM 2471 O O . ARG A 1 316 ? -32.434 13.267 23.008 1.00 56.66 316 ARG A O 1
ATOM 2478 N N . LYS A 1 317 ? -32.594 14.150 20.933 1.00 36.66 317 LYS A N 1
ATOM 2479 C CA . LYS A 1 317 ? -33.487 15.262 21.279 1.00 36.66 317 LYS A CA 1
ATOM 2480 C C . LYS A 1 317 ? -34.903 14.732 21.463 1.00 36.66 317 LYS A C 1
ATOM 2482 O O . LYS A 1 317 ? -35.246 13.765 20.743 1.00 36.66 317 LYS A O 1
#

Secondary structure (DSSP, 8-state):
-----------------------------SSSSSHHHHHHHHSTTHHHHHHHHHHHHHHHHHHHHTTT---HHHHHHHHHH-TT-TTHHHHHHHHHHHHHHHHHHHHHTT---HHHHHHHHHH-TT-HHHHHHHHHHHHHHHHHHHHHH-SHHHHHHHHHH-TTSTTHHHHHHHHHHHHHH---HHHHHHHHHHHHHHHHHHHHT-HHHHHHTB-SEEEEETTEEEEEHHHHHHHHHTT--TTEEEEEEEE-S--EEEEEEPSSSSTT-EEEEEEEEEEEEEEESSSS--EEEEEEEEEEETTS-EEEEEEEE----

Radius of gyration: 47.39 Å; chains: 1; bounding box: 129×52×115 Å

Foldseek 3Di:
DYDDDDDDDDDDDDDDDDDDDDDDDDDDDDDPDPPVVVVCVVCVPVVCVVVVVVVLVVLVVLVVVCQLPLDLVSLVVSCVVCVPHPCNVVSVVVSVLSVVLVVLCVVCVPPLDLVSLVVSCVSNVRHVVSVVVSVLSSLVSLVVQLVVVQELVSLVVSCVVCVPGPCNVVSVVSSVVRVVFDCDPVNVVLLVVLVQQLQVCLFVVPLCSVVVQADQWACADAPDGRAGSVRVSVVSVVVCDPFWPTKHKDWDPPKDKGWDCDPPDDDPFIKIKIWTKMKMATDGDDDDDGIWIWTKIFIAGPVNHTRYIYTDTPDDD

pLDDT: mean 82.72, std 21.91, range [27.75, 98.38]